Protein AF-A0A9D9DHQ6-F1 (afdb_monomer_lite)

Foldseek 3Di:
DDKFFACLVPVDWDWADPDQLPDLQAWTKIKGWHDCDDPNVCQQPDDDPPLRDGAEHFIFIWIKTAHQWKFKDQQDDDFAGEGDDTDDSPCVSVVNDDQWDQDPNDIHGMDMDRQADPDPGHHHDHHDDDHHHNIDTQFLQLDDPVVDPSDDHYNNRGHAAFGKDDLVSNVNNDDVCAGPVRHHRFKMKHFNHDDNTMTDIDMDGNDD

Secondary structure (DSSP, 8-state):
-EEE-BHHHH---EEE-SS--SSSSSEEEEEEEE-SSTTTHHHHH---TTT--PPP-S-EEEEEEEE--EEEESEEETTEEEP-EEPPHHHHHHT---SEEEETTEEEE-EEEE---SSSSS-B-SS------SEEEE-TTSS--TTSTT----GGGSB-TT-EEETTT-GGGSGGGB-TTS-B--EEEEEEEE-SS-EEEEEEE---

Radius of gyration: 19.05 Å; chains: 1; bounding box: 37×47×56 Å

Sequence (208 aa):
TITINPSQENGDCILLADSWNGTGFDEYILIELYTPDGLNRQDAETVYEGYGHALPSEPGIRMWHVDFRLAYGPGFQGSNFMDVDYLTDEQTAAGEYPEYCIYNGTPYKSALCVSASNSNYMRSLSAIENQFNALQLIQAGGDYTFGSLGAHMTDDDLFHEGDEFSIGTHSDFFKNEKFNNGASIDFVISVDSLSADQATLSFRRVNG

Structure (mmCIF, N/CA/C/O backbone):
data_AF-A0A9D9DHQ6-F1
#
_entry.id   AF-A0A9D9DHQ6-F1
#
loop_
_atom_site.group_PDB
_atom_site.id
_atom_site.type_symbol
_atom_site.label_atom_id
_atom_site.label_alt_id
_atom_site.label_comp_id
_atom_site.label_asym_id
_atom_site.label_entity_id
_atom_site.label_seq_id
_atom_site.pdbx_PDB_ins_code
_atom_site.Cartn_x
_atom_site.Cartn_y
_atom_site.Cartn_z
_atom_site.occupancy
_atom_site.B_iso_or_equiv
_atom_site.auth_seq_id
_atom_site.auth_comp_id
_atom_site.auth_asym_id
_atom_site.auth_atom_id
_atom_site.pdbx_PDB_model_num
ATOM 1 N N . THR A 1 1 ? -5.024 -16.872 11.128 1.00 95.19 1 THR A N 1
ATOM 2 C CA . THR A 1 1 ? -5.053 -15.698 12.008 1.00 95.19 1 THR A CA 1
ATOM 3 C C . THR A 1 1 ? -3.640 -15.231 12.262 1.00 95.19 1 THR A C 1
ATOM 5 O O . THR A 1 1 ? -2.764 -16.081 12.397 1.00 95.19 1 THR A O 1
ATOM 8 N N . ILE A 1 2 ? -3.416 -13.922 12.267 1.00 98.12 2 ILE A N 1
ATOM 9 C CA . ILE A 1 2 ? -2.137 -13.260 12.538 1.00 98.12 2 ILE A CA 1
ATOM 10 C C . ILE A 1 2 ? -2.417 -12.130 13.527 1.00 98.12 2 ILE A C 1
ATOM 12 O O . ILE A 1 2 ? -3.443 -11.464 13.423 1.00 98.12 2 ILE A O 1
ATOM 16 N N . THR A 1 3 ? -1.511 -11.929 14.474 1.00 98.38 3 THR A N 1
ATOM 17 C CA . THR A 1 3 ? -1.585 -10.846 15.453 1.00 98.38 3 THR A CA 1
ATOM 18 C C . THR A 1 3 ? -0.455 -9.862 15.182 1.00 98.38 3 THR A C 1
ATOM 20 O O . THR A 1 3 ? 0.680 -10.295 14.979 1.00 98.38 3 THR A O 1
ATOM 23 N N . ILE A 1 4 ? -0.772 -8.569 15.169 1.00 98.44 4 ILE A N 1
ATOM 24 C CA . ILE A 1 4 ? 0.178 -7.475 14.935 1.00 98.44 4 ILE A CA 1
ATOM 25 C C . ILE A 1 4 ? 0.065 -6.429 16.042 1.00 98.44 4 ILE A C 1
ATOM 27 O O . ILE A 1 4 ? -1.026 -6.193 16.567 1.00 98.44 4 ILE A O 1
ATOM 31 N N . ASN A 1 5 ? 1.188 -5.811 16.390 1.00 98.31 5 ASN A N 1
ATOM 32 C CA . ASN A 1 5 ? 1.246 -4.661 17.292 1.00 98.31 5 ASN A CA 1
ATOM 33 C C . ASN A 1 5 ? 1.291 -3.351 16.469 1.00 98.31 5 ASN A C 1
ATOM 35 O O . ASN A 1 5 ? 1.403 -3.409 15.241 1.00 98.31 5 ASN A O 1
ATOM 39 N N . PRO A 1 6 ? 1.206 -2.163 17.096 1.00 97.81 6 PRO A N 1
ATOM 40 C CA . PRO A 1 6 ? 1.226 -0.889 16.384 1.00 97.81 6 PRO A CA 1
ATOM 41 C C . PRO A 1 6 ? 2.479 -0.723 15.530 1.00 97.81 6 PRO A C 1
ATOM 43 O O . PRO A 1 6 ? 3.603 -0.886 16.028 1.00 97.81 6 PRO A O 1
ATOM 46 N N . SER A 1 7 ? 2.296 -0.359 14.258 1.00 96.56 7 SER A N 1
ATOM 47 C CA . SER A 1 7 ? 3.411 -0.215 13.312 1.00 96.56 7 SER A CA 1
ATOM 48 C C . SER A 1 7 ? 4.358 0.913 13.715 1.00 96.56 7 SER A C 1
ATOM 50 O O . SER A 1 7 ? 5.572 0.793 13.563 1.00 96.56 7 SER A O 1
ATOM 52 N N . GLN A 1 8 ? 3.819 1.973 14.314 1.00 94.38 8 GLN A N 1
ATOM 53 C CA . GLN A 1 8 ? 4.579 3.138 14.753 1.00 94.38 8 GLN A CA 1
ATOM 54 C C . GLN A 1 8 ? 5.599 2.826 15.867 1.00 94.38 8 GLN A C 1
ATOM 56 O O . GLN A 1 8 ? 6.631 3.495 15.951 1.00 94.38 8 GLN A O 1
ATOM 61 N N . GLU A 1 9 ? 5.337 1.827 16.713 1.00 94.44 9 GLU A N 1
ATOM 62 C CA . GLU A 1 9 ? 6.252 1.416 17.787 1.00 94.44 9 GLU A CA 1
ATOM 63 C C . GLU A 1 9 ? 7.066 0.168 17.418 1.00 94.44 9 GLU A C 1
ATOM 65 O O . GLU A 1 9 ? 8.259 0.097 17.721 1.00 94.44 9 GLU A O 1
ATOM 70 N N . ASN A 1 10 ? 6.446 -0.801 16.738 1.00 95.88 10 ASN A N 1
ATOM 71 C CA . ASN A 1 10 ? 7.024 -2.132 16.530 1.00 95.88 10 ASN A CA 1
ATOM 72 C C . ASN A 1 10 ? 7.500 -2.376 15.091 1.00 95.88 10 ASN A C 1
ATOM 74 O O . ASN A 1 10 ? 8.331 -3.252 14.860 1.00 95.88 10 ASN A O 1
ATOM 78 N N . GLY A 1 11 ? 6.996 -1.611 14.119 1.00 94.56 11 GLY A N 1
ATOM 79 C CA . GLY A 1 11 ? 7.221 -1.859 12.692 1.00 94.56 11 GLY A CA 1
ATOM 80 C C . GLY A 1 11 ? 6.464 -3.073 12.143 1.00 94.56 11 GLY A C 1
ATOM 81 O O . GLY A 1 11 ? 6.724 -3.485 11.012 1.00 94.56 11 GLY A O 1
ATOM 82 N N . ASP A 1 12 ? 5.546 -3.649 12.926 1.00 97.69 12 ASP A N 1
ATOM 83 C CA . ASP A 1 12 ? 4.728 -4.782 12.503 1.00 97.69 12 ASP A CA 1
ATOM 84 C C . ASP A 1 12 ? 3.833 -4.383 11.325 1.00 97.69 12 ASP A C 1
ATOM 86 O O . ASP A 1 12 ? 3.113 -3.383 11.360 1.00 97.69 12 ASP A O 1
ATOM 90 N N . CYS A 1 13 ? 3.861 -5.199 10.277 1.00 96.31 13 CYS A N 1
ATOM 91 C CA . CYS A 1 13 ? 2.967 -5.093 9.135 1.00 96.31 13 CYS A CA 1
ATOM 92 C C . CYS A 1 13 ? 2.794 -6.459 8.464 1.00 96.31 13 CYS A C 1
ATOM 94 O O . CYS A 1 13 ? 3.597 -7.378 8.655 1.00 96.31 13 CYS A O 1
ATOM 96 N N . ILE A 1 14 ? 1.736 -6.594 7.669 1.00 96.81 14 ILE A N 1
ATOM 97 C CA . ILE A 1 14 ? 1.475 -7.771 6.841 1.00 96.81 14 ILE A CA 1
ATOM 98 C C . ILE A 1 14 ? 1.505 -7.333 5.382 1.00 96.81 14 ILE A C 1
ATOM 100 O O . ILE A 1 14 ? 0.829 -6.379 5.003 1.00 96.81 14 ILE A O 1
ATOM 104 N N . LEU A 1 15 ? 2.264 -8.063 4.568 1.00 94.56 15 LEU A N 1
ATOM 105 C CA . LEU A 1 15 ? 2.205 -7.978 3.113 1.00 94.56 15 LEU A CA 1
ATOM 106 C C . LEU A 1 15 ? 1.368 -9.142 2.597 1.00 94.56 15 LEU A C 1
ATOM 108 O O . LEU A 1 15 ? 1.684 -10.303 2.869 1.00 94.56 15 LEU A O 1
ATOM 112 N N . LEU A 1 16 ? 0.307 -8.834 1.860 1.00 93.06 16 LEU A N 1
ATOM 113 C CA . LEU A 1 16 ? -0.563 -9.823 1.242 1.00 93.06 16 LEU A CA 1
ATOM 114 C C . LEU A 1 16 ? -0.535 -9.667 -0.278 1.00 93.06 16 LEU A C 1
ATOM 116 O O . LEU A 1 16 ? -1.042 -8.692 -0.823 1.00 93.06 16 LEU A O 1
ATOM 120 N N . ALA A 1 17 ? 0.037 -10.662 -0.945 1.00 90.19 17 ALA A N 1
ATOM 121 C CA . ALA A 1 17 ? 0.121 -10.768 -2.397 1.00 90.19 17 ALA A CA 1
ATOM 122 C C . ALA A 1 17 ? -0.288 -12.181 -2.827 1.00 90.19 17 ALA A C 1
ATOM 124 O O . ALA A 1 17 ? -0.154 -13.125 -2.041 1.00 90.19 17 ALA A O 1
ATOM 125 N N . ASP A 1 18 ? -0.746 -12.349 -4.069 1.00 83.81 18 ASP A N 1
ATOM 126 C CA . ASP A 1 18 ? -0.950 -13.694 -4.631 1.00 83.81 18 ASP A CA 1
ATOM 127 C C . ASP A 1 18 ? 0.388 -14.397 -4.919 1.00 83.81 18 ASP A C 1
ATOM 129 O O . ASP A 1 18 ? 0.565 -15.574 -4.598 1.00 83.81 18 ASP A O 1
ATOM 133 N N . SER A 1 19 ? 1.362 -13.651 -5.448 1.00 85.62 19 SER A N 1
ATOM 134 C CA . SER A 1 19 ? 2.715 -14.131 -5.722 1.00 85.62 19 SER A CA 1
ATOM 135 C C . SER A 1 19 ? 3.724 -13.010 -5.493 1.00 85.62 19 SER A C 1
ATOM 137 O O . SER A 1 19 ? 3.994 -12.232 -6.397 1.00 85.62 19 SER A O 1
ATOM 139 N N . TRP A 1 20 ? 4.287 -12.933 -4.285 1.00 89.00 20 TRP A N 1
ATOM 140 C CA . TRP A 1 20 ? 5.298 -11.923 -3.973 1.00 89.00 20 TRP A CA 1
ATOM 141 C C . TRP A 1 20 ? 6.628 -12.236 -4.670 1.00 89.00 20 TRP A C 1
ATOM 143 O O . TRP A 1 20 ? 7.207 -13.310 -4.478 1.00 89.00 20 TRP A O 1
ATOM 153 N N . ASN A 1 21 ? 7.151 -11.271 -5.420 1.00 91.06 21 ASN A N 1
ATOM 154 C CA . ASN A 1 21 ? 8.403 -11.366 -6.165 1.00 91.06 21 ASN A CA 1
ATOM 155 C C . ASN A 1 21 ? 9.658 -11.192 -5.281 1.00 91.06 21 ASN A C 1
ATOM 157 O O . ASN A 1 21 ? 10.787 -11.284 -5.762 1.00 91.06 21 ASN A O 1
ATOM 161 N N . GLY A 1 22 ? 9.485 -10.971 -3.972 1.00 91.25 22 GLY A N 1
ATOM 162 C CA . GLY A 1 22 ? 10.585 -10.841 -3.011 1.00 91.25 22 GLY A CA 1
ATOM 163 C C . GLY A 1 22 ? 11.205 -9.443 -2.948 1.00 91.25 22 GLY A C 1
ATOM 164 O O . GLY A 1 22 ? 12.196 -9.245 -2.241 1.00 91.25 22 GLY A O 1
ATOM 165 N N . THR A 1 23 ? 10.647 -8.471 -3.671 1.00 92.19 23 THR A N 1
ATOM 166 C CA . THR A 1 23 ? 11.134 -7.089 -3.722 1.00 92.19 23 THR A CA 1
ATOM 167 C C . THR A 1 23 ? 10.067 -6.100 -3.245 1.00 92.19 23 THR A C 1
ATOM 169 O O . THR A 1 23 ? 8.905 -6.451 -3.053 1.00 92.19 23 THR A O 1
ATOM 172 N N . GLY A 1 24 ? 10.465 -4.841 -3.037 1.00 90.75 24 GLY A N 1
ATOM 173 C CA . GLY A 1 24 ? 9.516 -3.739 -2.825 1.00 90.75 24 GLY A CA 1
ATOM 174 C C . GLY A 1 24 ? 8.904 -3.196 -4.123 1.00 90.75 24 GLY A C 1
ATOM 175 O O . GLY A 1 24 ? 8.088 -2.283 -4.067 1.00 90.75 24 GLY A O 1
ATOM 176 N N . PHE A 1 25 ? 9.318 -3.718 -5.280 1.00 92.12 25 PHE A N 1
ATOM 177 C CA . PHE A 1 25 ? 8.816 -3.347 -6.601 1.00 92.12 25 PHE A CA 1
ATOM 178 C C . PHE A 1 25 ? 7.831 -4.407 -7.082 1.00 92.12 25 PHE A C 1
ATOM 180 O O . PHE A 1 25 ? 8.103 -5.179 -7.999 1.00 92.12 25 PHE A O 1
ATOM 187 N N . ASP A 1 26 ? 6.710 -4.483 -6.386 1.00 91.75 26 ASP A N 1
ATOM 188 C CA . ASP A 1 26 ? 5.674 -5.482 -6.602 1.00 91.75 26 ASP A CA 1
ATOM 189 C C . ASP A 1 26 ? 4.305 -4.853 -6.332 1.00 91.75 26 ASP A C 1
ATOM 191 O O . ASP A 1 26 ? 4.209 -3.656 -6.026 1.00 91.75 26 ASP A O 1
ATOM 195 N N . GLU A 1 27 ? 3.257 -5.657 -6.428 1.00 92.50 27 GLU A N 1
ATOM 196 C CA . GLU A 1 27 ? 1.914 -5.295 -6.029 1.00 92.50 27 GLU A CA 1
ATOM 197 C C . GLU A 1 27 ? 1.409 -6.165 -4.877 1.00 92.50 27 GLU A C 1
ATOM 199 O O . GLU A 1 27 ? 1.516 -7.392 -4.876 1.00 92.50 27 GLU A O 1
ATOM 204 N N . TYR A 1 28 ? 0.861 -5.513 -3.857 1.00 94.06 28 TYR A N 1
ATOM 205 C CA . TYR A 1 28 ? 0.379 -6.172 -2.650 1.00 94.06 28 TYR A CA 1
ATOM 206 C C . TYR A 1 28 ? -0.563 -5.268 -1.863 1.00 94.06 28 TYR A C 1
ATOM 208 O O . TYR A 1 28 ? -0.605 -4.051 -2.046 1.00 94.06 28 TYR A O 1
ATOM 216 N N . ILE A 1 29 ? -1.298 -5.869 -0.932 1.00 95.75 29 ILE A N 1
ATOM 217 C CA . ILE A 1 29 ? -1.971 -5.136 0.134 1.00 95.75 29 ILE A CA 1
ATOM 218 C C . ILE A 1 29 ? -1.039 -5.088 1.344 1.00 95.75 29 ILE A C 1
ATOM 220 O O . ILE A 1 29 ? -0.628 -6.129 1.860 1.00 95.75 29 ILE A O 1
ATOM 224 N N . LEU A 1 30 ? -0.702 -3.881 1.792 1.00 97.19 30 LEU A N 1
ATOM 225 C CA . LEU A 1 30 ? 0.008 -3.639 3.046 1.00 97.19 30 LEU A CA 1
ATOM 226 C C . LEU A 1 30 ? -1.017 -3.363 4.145 1.00 97.19 30 LEU A C 1
ATOM 228 O O . LEU A 1 30 ? -1.845 -2.466 4.005 1.00 97.19 30 LEU A O 1
ATOM 232 N N . ILE A 1 31 ? -0.938 -4.114 5.238 1.00 98.44 31 ILE A N 1
ATOM 233 C CA . ILE A 1 31 ? -1.856 -4.016 6.374 1.00 98.44 31 ILE A CA 1
ATOM 234 C C . ILE A 1 31 ? -1.048 -3.692 7.624 1.00 98.44 31 ILE A C 1
ATOM 236 O O . ILE A 1 31 ? -0.047 -4.352 7.914 1.00 98.44 31 ILE A O 1
ATOM 240 N N . GLU A 1 32 ? -1.501 -2.705 8.383 1.00 98.19 32 GLU A N 1
ATOM 241 C CA . GLU A 1 32 ? -0.869 -2.281 9.629 1.00 98.19 32 GLU A CA 1
ATOM 242 C C . GLU A 1 32 ? -1.911 -1.874 10.675 1.00 98.19 32 GLU A C 1
ATOM 244 O O . GLU A 1 32 ? -3.015 -1.442 10.335 1.00 98.19 32 GLU A O 1
ATOM 249 N N . LEU A 1 33 ? -1.545 -1.985 11.953 1.00 98.50 33 LEU A N 1
ATOM 250 C CA . LEU A 1 33 ? -2.290 -1.352 13.035 1.00 98.50 33 LEU A CA 1
ATOM 251 C C . LEU A 1 33 ? -1.817 0.098 13.159 1.00 98.50 33 LEU A C 1
ATOM 253 O O . LEU A 1 33 ? -0.695 0.356 13.603 1.00 98.50 33 LEU A O 1
ATOM 257 N N . TYR A 1 34 ? -2.679 1.025 12.747 1.00 98.12 34 TYR A N 1
ATOM 258 C CA . TYR A 1 34 ? -2.494 2.451 12.958 1.00 98.12 34 TYR A CA 1
ATOM 259 C C . TYR A 1 34 ? -2.879 2.819 14.391 1.00 98.12 34 TYR A C 1
ATOM 261 O O . TYR A 1 34 ? -3.919 2.394 14.894 1.00 98.12 34 TYR A O 1
ATOM 269 N N . THR A 1 35 ? -2.060 3.663 15.013 1.00 97.50 35 THR A N 1
ATOM 270 C CA . THR A 1 35 ? -2.348 4.301 16.296 1.00 97.50 35 THR A CA 1
ATOM 271 C C . THR A 1 35 ? -2.121 5.814 16.192 1.00 97.50 35 THR A C 1
ATOM 273 O O . THR A 1 35 ? -1.128 6.248 15.592 1.00 97.50 35 THR A O 1
ATOM 276 N N . PRO A 1 36 ? -3.000 6.641 16.791 1.00 96.62 36 PRO A N 1
ATOM 277 C CA . PRO A 1 36 ? -2.892 8.104 16.822 1.00 96.62 36 PRO A CA 1
ATOM 278 C C . PRO A 1 36 ? -1.883 8.577 17.889 1.00 96.62 36 PRO A C 1
ATOM 280 O O . PRO A 1 36 ? -2.105 9.542 18.619 1.00 96.62 36 PRO A O 1
ATOM 283 N N . ASP A 1 37 ? -0.763 7.870 18.022 1.00 94.69 37 ASP A N 1
ATOM 284 C CA . ASP A 1 37 ? 0.294 8.128 18.994 1.00 94.69 37 ASP A CA 1
ATOM 285 C C . ASP A 1 37 ? 1.664 8.276 18.305 1.00 94.69 37 ASP A C 1
ATOM 287 O O . ASP A 1 37 ? 1.764 8.394 17.082 1.00 94.69 37 ASP A O 1
ATOM 291 N N . GLY A 1 38 ? 2.744 8.378 19.086 1.00 92.81 38 GLY A N 1
ATOM 292 C CA . GLY A 1 38 ? 4.096 8.509 18.540 1.00 92.81 38 GLY A CA 1
ATOM 293 C C . GLY A 1 38 ? 4.231 9.676 17.553 1.00 92.81 38 GLY A C 1
ATOM 294 O O . GLY A 1 38 ? 3.944 10.825 17.902 1.00 92.81 38 GLY A O 1
ATOM 295 N N . LEU A 1 39 ? 4.687 9.379 16.329 1.00 88.38 39 LEU A N 1
ATOM 296 C CA . LEU A 1 39 ? 4.788 10.363 15.245 1.00 88.38 39 LEU A CA 1
ATOM 297 C C . LEU A 1 39 ? 3.421 10.810 14.703 1.00 88.38 39 LEU A C 1
ATOM 299 O O . LEU A 1 39 ? 3.319 11.943 14.248 1.00 88.38 39 LEU A O 1
ATOM 303 N N . ASN A 1 40 ? 2.377 9.981 14.809 1.00 92.00 40 ASN A N 1
ATOM 304 C CA . ASN A 1 40 ? 1.033 10.298 14.315 1.00 92.00 40 ASN A CA 1
ATOM 305 C C . ASN A 1 40 ? 0.259 11.234 15.255 1.00 92.00 40 ASN A C 1
ATOM 307 O O . ASN A 1 40 ? -0.661 11.919 14.817 1.00 92.00 40 ASN A O 1
ATOM 311 N N . ARG A 1 41 ? 0.634 11.293 16.544 1.00 94.56 41 ARG A N 1
ATOM 312 C CA . ARG A 1 41 ? -0.091 12.068 17.568 1.00 94.56 41 ARG A CA 1
ATOM 313 C C . ARG A 1 41 ? -0.318 13.520 17.170 1.00 94.56 41 ARG A C 1
ATOM 315 O O . ARG A 1 41 ? -1.391 14.065 17.398 1.00 94.56 41 ARG A O 1
ATOM 322 N N . GLN A 1 42 ? 0.707 14.169 16.617 1.00 92.75 42 GLN A N 1
ATOM 323 C CA . GLN A 1 42 ? 0.594 15.586 16.291 1.00 92.75 42 GLN A CA 1
ATOM 324 C C . GLN A 1 42 ? -0.457 15.820 15.203 1.00 92.75 42 GLN A C 1
ATOM 326 O O . GLN A 1 42 ? -1.255 16.744 15.341 1.00 92.75 42 GLN A O 1
ATOM 331 N N . ASP A 1 43 ? -0.484 14.967 14.180 1.00 90.50 43 ASP A N 1
ATOM 332 C CA . ASP A 1 43 ? -1.444 15.060 13.084 1.00 90.50 43 ASP A CA 1
ATOM 333 C C . ASP A 1 43 ? -2.867 14.678 13.520 1.00 90.50 43 ASP A C 1
ATOM 335 O O . ASP A 1 43 ? -3.827 15.212 12.972 1.00 90.50 43 ASP A O 1
ATOM 339 N N . ALA A 1 44 ? -3.013 13.811 14.527 1.00 93.12 44 ALA A N 1
ATOM 340 C CA . ALA A 1 44 ? -4.302 13.460 15.129 1.00 93.12 44 ALA A CA 1
ATOM 341 C C . ALA A 1 44 ? -4.860 14.567 16.053 1.00 93.12 44 ALA A C 1
ATOM 343 O O . ALA A 1 44 ? -6.066 14.792 16.117 1.00 93.12 44 ALA A O 1
ATOM 344 N N . GLU A 1 45 ? -3.994 15.290 16.772 1.00 93.12 45 GLU A N 1
ATOM 345 C CA . GLU A 1 45 ? -4.401 16.326 17.739 1.00 93.12 45 GLU A CA 1
ATOM 346 C C . GLU A 1 45 ? -4.464 17.743 17.136 1.00 93.12 45 GLU A C 1
ATOM 348 O O . GLU A 1 45 ? -5.068 18.646 17.725 1.00 93.12 45 GLU A O 1
ATOM 353 N N . THR A 1 46 ? -3.824 17.974 15.984 1.00 89.94 46 THR A N 1
ATOM 354 C CA . THR A 1 46 ? -3.627 19.319 15.424 1.00 89.94 46 THR A CA 1
ATOM 355 C C . THR A 1 46 ? -4.376 19.507 14.115 1.00 89.94 46 THR A C 1
ATOM 357 O O . THR A 1 46 ? -4.059 18.901 13.098 1.00 89.94 46 THR A O 1
ATOM 360 N N . VAL A 1 47 ? -5.289 20.478 14.097 1.00 88.38 47 VAL A N 1
ATOM 361 C CA . VAL A 1 47 ? -5.818 21.026 12.844 1.00 88.38 47 VAL A CA 1
ATOM 362 C C . VAL A 1 47 ? -4.876 22.120 12.351 1.00 88.38 47 VAL A C 1
ATOM 364 O O . VAL A 1 47 ? -4.822 23.214 12.918 1.00 88.38 47 VAL A O 1
ATOM 367 N N . TYR A 1 48 ? -4.124 21.832 11.292 1.00 83.31 48 TYR A N 1
ATOM 368 C CA . TYR A 1 48 ? -3.201 22.798 10.700 1.00 83.31 48 TYR A CA 1
ATOM 369 C C . TYR A 1 48 ? -3.945 23.883 9.913 1.00 83.31 48 TYR A C 1
ATOM 371 O O . TYR A 1 48 ? -4.893 23.619 9.164 1.00 83.31 48 TYR A O 1
ATOM 379 N N . GLU A 1 49 ? -3.489 25.129 10.062 1.00 81.44 49 GLU A N 1
ATOM 380 C CA . GLU A 1 49 ? -4.025 26.271 9.322 1.00 81.44 49 GLU A CA 1
ATOM 381 C C . GLU A 1 49 ? -3.932 26.015 7.807 1.00 81.44 49 GLU A C 1
ATOM 383 O O . GLU A 1 49 ? -2.871 25.680 7.283 1.00 81.44 49 GLU A O 1
ATOM 388 N N . GLY A 1 50 ? -5.061 26.137 7.103 1.00 76.94 50 GLY A N 1
ATOM 389 C CA . GLY A 1 50 ? -5.164 25.869 5.663 1.00 76.94 50 GLY A CA 1
ATOM 390 C C . GLY A 1 50 ? -5.536 24.432 5.276 1.00 76.94 50 GLY A C 1
ATOM 391 O O . GLY A 1 50 ? -5.923 24.229 4.128 1.00 76.94 50 GLY A O 1
ATOM 392 N N . TYR A 1 51 ? -5.493 23.470 6.207 1.00 72.94 51 TYR A N 1
ATOM 393 C CA . TYR A 1 51 ? -5.891 22.073 5.965 1.00 72.94 51 TYR A CA 1
ATOM 394 C C . TYR A 1 51 ? -7.272 21.736 6.535 1.00 72.94 51 TYR A C 1
ATOM 396 O O . TYR A 1 51 ? -7.969 20.905 5.971 1.00 72.94 51 TYR A O 1
ATOM 404 N N . GLY A 1 52 ? -7.700 22.412 7.608 1.00 76.62 52 GLY A N 1
ATOM 405 C CA . GLY A 1 52 ? -9.077 22.351 8.124 1.00 76.62 52 GLY A CA 1
ATOM 406 C C . GLY A 1 52 ? -9.472 21.057 8.844 1.00 76.62 52 GLY A C 1
ATOM 407 O O . GLY A 1 52 ? -10.567 21.006 9.398 1.00 76.62 52 GLY A O 1
ATOM 408 N N . HIS A 1 53 ? -8.589 20.057 8.883 1.00 80.25 53 HIS A N 1
ATOM 409 C CA . HIS A 1 53 ? -8.855 18.733 9.438 1.00 80.25 53 HIS A CA 1
ATOM 410 C C . HIS A 1 53 ? -7.617 18.156 10.140 1.00 80.25 53 HIS A C 1
ATOM 412 O O . HIS A 1 53 ? -6.493 18.567 9.843 1.00 80.25 53 HIS A O 1
ATOM 418 N N . ALA A 1 54 ? -7.849 17.238 11.079 1.00 85.88 54 ALA A N 1
ATOM 419 C CA . ALA A 1 54 ? -6.834 16.387 11.695 1.00 85.88 54 ALA A CA 1
ATOM 420 C C . ALA A 1 54 ? -6.896 14.983 11.062 1.00 85.88 54 ALA A C 1
ATOM 422 O O . ALA A 1 54 ? -7.887 14.646 10.411 1.00 85.88 54 ALA A O 1
ATOM 423 N N . LEU A 1 55 ? -5.836 14.195 11.226 1.00 90.94 55 LEU A N 1
ATOM 424 C CA . LEU A 1 55 ? -5.799 12.777 10.853 1.00 90.94 55 LEU A CA 1
ATOM 425 C C . LEU A 1 55 ? -6.596 11.912 11.854 1.00 90.94 55 LEU A C 1
ATOM 427 O O . LEU A 1 55 ? -7.066 12.452 12.860 1.00 90.94 55 LEU A O 1
ATOM 431 N N . PRO A 1 56 ? -6.777 10.599 11.585 1.00 94.81 56 PRO A N 1
ATOM 432 C CA . PRO A 1 56 ? -7.535 9.711 12.464 1.00 94.81 56 PRO A CA 1
ATOM 433 C C . PRO A 1 56 ? -7.094 9.809 13.927 1.00 94.81 56 PRO A C 1
ATOM 435 O O . PRO A 1 56 ? -5.905 9.924 14.234 1.00 94.81 56 PRO A O 1
ATOM 438 N N . SER A 1 57 ? -8.073 9.799 14.822 1.00 95.62 57 SER A N 1
ATOM 439 C CA . SER A 1 57 ? -7.914 9.998 16.260 1.00 95.62 57 SER A CA 1
ATOM 440 C C . SER A 1 57 ? -8.115 8.721 17.070 1.00 95.62 57 SER A C 1
ATOM 442 O O . SER A 1 57 ? -7.897 8.729 18.285 1.00 95.62 57 SER A O 1
ATOM 444 N N . GLU A 1 58 ? -8.473 7.622 16.404 1.00 97.00 58 GLU A N 1
ATOM 445 C CA . GLU A 1 58 ? -8.669 6.306 17.002 1.00 97.00 58 GLU A CA 1
ATOM 446 C C . GLU A 1 58 ? -7.727 5.252 16.383 1.00 97.00 58 GLU A C 1
ATOM 448 O O . GLU A 1 58 ? -7.282 5.387 15.238 1.00 97.00 58 GLU A O 1
ATOM 453 N N . PRO A 1 59 ? -7.345 4.203 17.140 1.00 98.00 59 PRO A N 1
ATOM 454 C CA . PRO A 1 59 ? -6.640 3.062 16.572 1.00 98.00 59 PRO A CA 1
ATOM 455 C C . PRO A 1 59 ? -7.516 2.312 15.572 1.00 98.00 59 PRO A C 1
ATOM 457 O O . PRO A 1 59 ? -8.704 2.120 15.810 1.00 98.00 59 PRO A O 1
ATOM 460 N N . GLY A 1 60 ? -6.908 1.790 14.512 1.00 98.56 60 GLY A N 1
ATOM 461 C CA . GLY A 1 60 ? -7.628 1.033 13.495 1.00 98.56 60 GLY A CA 1
ATOM 462 C C . GLY A 1 60 ? -6.689 0.324 12.527 1.00 98.56 60 GLY A C 1
ATOM 463 O O . GLY A 1 60 ? -5.493 0.620 12.454 1.00 98.56 60 GLY A O 1
ATOM 464 N N . ILE A 1 61 ? -7.210 -0.640 11.776 1.00 98.75 61 ILE A N 1
ATOM 465 C CA . ILE A 1 61 ? -6.443 -1.311 10.729 1.00 98.75 61 ILE A CA 1
ATOM 466 C C . ILE A 1 61 ? -6.422 -0.425 9.492 1.00 98.75 61 ILE A C 1
ATOM 468 O O . ILE A 1 61 ? -7.458 -0.124 8.898 1.00 98.75 61 ILE A O 1
ATOM 472 N N . ARG A 1 62 ? -5.216 -0.036 9.082 1.00 98.19 62 ARG A N 1
ATOM 473 C CA . ARG A 1 62 ? -4.977 0.722 7.858 1.00 98.19 62 ARG A CA 1
ATOM 474 C C . ARG A 1 62 ? -4.516 -0.232 6.765 1.00 98.19 62 ARG A C 1
ATOM 476 O O . ARG A 1 62 ? -3.579 -1.004 6.971 1.00 98.19 62 ARG A O 1
ATOM 483 N N . MET A 1 63 ? -5.175 -0.177 5.609 1.00 98.25 63 MET A N 1
ATOM 484 C CA . MET A 1 63 ? -4.841 -1.008 4.453 1.00 98.25 63 MET A CA 1
ATOM 485 C C . MET A 1 63 ? -4.456 -0.145 3.256 1.00 98.25 63 MET A C 1
ATOM 487 O O . MET A 1 63 ? -5.155 0.803 2.905 1.00 98.25 63 MET A O 1
ATOM 491 N N . TRP A 1 64 ? -3.359 -0.504 2.600 1.00 96.56 64 TRP A N 1
ATOM 492 C CA . TRP A 1 64 ? -2.890 0.146 1.383 1.00 96.56 64 TRP A CA 1
ATOM 493 C C . TRP A 1 64 ? -2.852 -0.859 0.246 1.00 96.56 64 TRP A C 1
ATOM 495 O O . TRP A 1 64 ? -2.224 -1.906 0.382 1.00 96.56 64 TRP A O 1
ATOM 505 N N . HIS A 1 65 ? -3.445 -0.520 -0.893 1.00 94.50 65 HIS A N 1
ATOM 506 C CA . HIS A 1 65 ? -3.069 -1.128 -2.162 1.00 94.50 65 HIS A CA 1
ATOM 507 C C . HIS A 1 65 ? -1.764 -0.481 -2.624 1.00 94.50 65 HIS A C 1
ATOM 509 O O . HIS A 1 65 ? -1.677 0.739 -2.783 1.00 94.50 65 HIS A O 1
ATOM 515 N N . VAL A 1 66 ? -0.729 -1.298 -2.761 1.00 93.75 66 VAL A N 1
ATOM 516 C CA . VAL A 1 66 ? 0.598 -0.892 -3.215 1.00 93.75 66 VAL A CA 1
ATOM 517 C C . VAL A 1 66 ? 0.819 -1.485 -4.592 1.00 93.75 66 VAL A C 1
ATOM 519 O O . VAL A 1 66 ? 0.636 -2.685 -4.751 1.00 93.75 66 VAL A O 1
ATOM 522 N N . ASP A 1 67 ? 1.243 -0.667 -5.552 1.00 91.25 67 ASP A N 1
ATOM 523 C CA . ASP A 1 67 ? 1.601 -1.094 -6.907 1.00 91.25 67 ASP A CA 1
ATOM 524 C C . ASP A 1 67 ? 2.860 -0.350 -7.357 1.00 91.25 67 ASP A C 1
ATOM 526 O O . ASP A 1 67 ? 2.811 0.736 -7.938 1.00 91.25 67 ASP A O 1
ATOM 530 N N . PHE A 1 68 ? 4.021 -0.928 -7.062 1.00 90.38 68 PHE A N 1
ATOM 531 C CA . PHE A 1 68 ? 5.323 -0.367 -7.422 1.00 90.38 68 PHE A CA 1
ATOM 532 C C . PHE A 1 68 ? 5.951 -1.074 -8.624 1.00 90.38 68 PHE A C 1
ATOM 534 O O . PHE A 1 68 ? 7.178 -1.175 -8.723 1.00 90.38 68 PHE A O 1
ATOM 541 N N . ARG A 1 69 ? 5.128 -1.535 -9.573 1.00 88.94 69 ARG A N 1
ATOM 542 C CA . ARG A 1 69 ? 5.628 -2.213 -10.772 1.00 88.94 69 ARG A CA 1
ATOM 543 C C . ARG A 1 69 ? 6.600 -1.328 -11.563 1.00 88.94 69 ARG A C 1
ATOM 545 O O . ARG A 1 69 ? 6.367 -0.127 -11.791 1.00 88.94 69 ARG A O 1
ATOM 552 N N . LEU A 1 70 ? 7.681 -1.943 -12.028 1.00 90.44 70 LEU A N 1
ATOM 553 C CA . LEU A 1 70 ? 8.695 -1.268 -12.827 1.00 90.44 70 LEU A CA 1
ATOM 554 C C . LEU A 1 70 ? 8.307 -1.248 -14.303 1.00 90.44 70 LEU A C 1
ATOM 556 O O . LEU A 1 70 ? 7.839 -2.240 -14.856 1.00 90.44 70 LEU A O 1
ATOM 560 N N . ALA A 1 71 ? 8.563 -0.118 -14.950 1.00 90.31 71 ALA A N 1
ATOM 561 C CA . ALA A 1 71 ? 8.545 0.009 -16.399 1.00 90.31 71 ALA A CA 1
ATOM 562 C C . ALA A 1 71 ? 9.949 0.298 -16.921 1.00 90.31 71 ALA A C 1
ATOM 564 O O . ALA A 1 71 ? 10.806 0.840 -16.211 1.00 90.31 71 ALA A O 1
ATOM 565 N N . TYR A 1 72 ? 10.169 -0.037 -18.189 1.00 92.31 72 TYR A N 1
ATOM 566 C CA . TYR A 1 72 ? 11.381 0.325 -18.909 1.00 92.31 72 TYR A CA 1
ATOM 567 C C . TYR A 1 72 ? 11.053 1.067 -20.203 1.00 92.31 72 TYR A C 1
ATOM 569 O O . TYR A 1 72 ? 9.973 0.931 -20.778 1.00 92.31 72 TYR A O 1
ATOM 577 N N . GLY A 1 73 ? 11.999 1.877 -20.671 1.00 92.81 73 GLY A N 1
ATOM 578 C CA . GLY A 1 73 ? 11.845 2.654 -21.898 1.00 92.81 73 GLY A CA 1
ATOM 579 C C . GLY A 1 73 ? 13.058 3.533 -22.192 1.00 92.81 73 GLY A C 1
ATOM 580 O O . GLY A 1 73 ? 14.087 3.394 -21.530 1.00 92.81 73 GLY A O 1
ATOM 581 N N . PRO A 1 74 ? 12.987 4.446 -23.176 1.00 93.19 74 PRO A N 1
ATOM 582 C CA . PRO A 1 74 ? 14.116 5.295 -23.576 1.00 93.19 74 PRO A CA 1
ATOM 583 C C . PRO A 1 74 ? 14.477 6.380 -22.543 1.00 93.19 74 PRO A C 1
ATOM 585 O O . PRO A 1 74 ? 15.310 7.245 -22.825 1.00 93.19 74 PRO A O 1
ATOM 588 N N . GLY A 1 75 ? 13.832 6.389 -21.373 1.00 89.69 75 GLY A N 1
ATOM 589 C CA . GLY A 1 75 ? 14.012 7.397 -20.335 1.00 89.69 75 GLY A CA 1
ATOM 590 C C . GLY A 1 75 ? 13.224 8.676 -20.599 1.00 89.69 75 GLY A C 1
ATOM 591 O O . GLY A 1 75 ? 12.201 8.677 -21.286 1.00 89.69 75 GLY A O 1
ATOM 592 N N . PHE A 1 76 ? 13.703 9.787 -20.037 1.00 85.88 76 PHE A N 1
ATOM 593 C CA . PHE A 1 76 ? 13.046 11.082 -20.187 1.00 85.88 76 PHE A CA 1
ATOM 594 C C . PHE A 1 76 ? 13.147 11.606 -21.621 1.00 85.88 76 PHE A C 1
ATOM 596 O O . PHE A 1 76 ? 14.240 11.861 -22.130 1.00 85.88 76 PHE A O 1
ATOM 603 N N . GLN A 1 77 ? 11.992 11.824 -22.246 1.00 84.69 77 GLN A N 1
ATOM 604 C CA . GLN A 1 77 ? 11.866 12.528 -23.520 1.00 84.69 77 GLN A CA 1
ATOM 605 C C . GLN A 1 77 ? 11.120 13.840 -23.250 1.00 84.69 77 GLN A C 1
ATOM 607 O O . GLN A 1 77 ? 9.894 13.884 -23.148 1.00 84.69 77 GLN A O 1
ATOM 612 N N . GLY A 1 78 ? 11.874 14.924 -23.060 1.00 82.88 78 GLY A N 1
ATOM 613 C CA . GLY A 1 78 ? 11.320 16.180 -22.551 1.00 82.88 78 GLY A CA 1
ATOM 614 C C . GLY A 1 78 ? 11.011 16.086 -21.054 1.00 82.88 78 GLY A C 1
ATOM 615 O O . GLY A 1 78 ? 11.898 15.774 -20.265 1.00 82.88 78 GLY A O 1
ATOM 616 N N . SER A 1 79 ? 9.771 16.383 -20.657 1.00 77.94 79 SER A N 1
ATOM 617 C CA . SER A 1 79 ? 9.353 16.409 -19.243 1.00 77.94 79 SER A CA 1
ATOM 618 C C . SER A 1 79 ? 8.808 15.081 -18.719 1.00 77.94 79 SER A C 1
ATOM 620 O O . SER A 1 79 ? 8.545 14.975 -17.525 1.00 77.94 79 SER A O 1
ATOM 622 N N . ASN A 1 80 ? 8.634 14.086 -19.588 1.00 78.31 80 ASN A N 1
ATOM 623 C CA . ASN A 1 80 ? 7.964 12.836 -19.250 1.00 78.31 80 ASN A CA 1
ATOM 624 C C . ASN A 1 80 ? 8.914 11.661 -19.415 1.00 78.31 80 ASN A C 1
ATOM 626 O O . ASN A 1 80 ? 9.738 11.643 -20.337 1.00 78.31 80 ASN A O 1
ATOM 630 N N . PHE A 1 81 ? 8.781 10.682 -18.526 1.00 83.38 81 PHE A N 1
ATOM 631 C CA . PHE A 1 81 ? 9.385 9.383 -18.745 1.00 83.38 81 PHE A CA 1
ATOM 632 C C . PHE A 1 81 ? 8.558 8.650 -19.799 1.00 83.38 81 PHE A C 1
ATOM 634 O O . PHE A 1 81 ? 7.336 8.556 -19.672 1.00 83.38 81 PHE A O 1
ATOM 641 N N . MET A 1 82 ? 9.226 8.169 -20.844 1.00 87.56 82 MET A N 1
ATOM 642 C CA . MET A 1 82 ? 8.576 7.360 -21.866 1.00 87.56 82 MET A CA 1
ATOM 643 C C . MET A 1 82 ? 8.883 5.898 -21.584 1.00 87.56 82 MET A C 1
ATOM 645 O O . MET A 1 82 ? 10.046 5.499 -21.514 1.00 87.56 82 MET A O 1
ATOM 649 N N . ASP A 1 83 ? 7.827 5.126 -21.405 1.00 87.06 83 ASP A N 1
ATOM 650 C CA . ASP A 1 83 ? 7.812 3.681 -21.227 1.00 87.06 83 ASP A CA 1
ATOM 651 C C . ASP A 1 83 ? 7.495 2.972 -22.545 1.00 87.06 83 ASP A C 1
ATOM 653 O O . ASP A 1 83 ? 6.868 3.544 -23.446 1.00 87.06 83 ASP A O 1
ATOM 657 N N . VAL A 1 84 ? 7.945 1.722 -22.650 1.00 89.06 84 VAL A N 1
ATOM 658 C CA . VAL A 1 84 ? 7.556 0.806 -23.730 1.00 89.06 84 VAL A CA 1
ATOM 659 C C . VAL A 1 84 ? 6.835 -0.438 -23.214 1.00 89.06 84 VAL A C 1
ATOM 661 O O . VAL A 1 84 ? 5.997 -0.962 -23.940 1.00 89.06 84 VAL A O 1
ATOM 664 N N . ASP A 1 85 ? 7.156 -0.910 -22.003 1.00 89.94 85 ASP A N 1
ATOM 665 C CA . ASP A 1 85 ? 6.525 -2.074 -21.368 1.00 89.94 85 ASP A CA 1
ATOM 666 C C . ASP A 1 85 ? 6.855 -2.135 -19.857 1.00 89.94 85 ASP A C 1
ATOM 668 O O . ASP A 1 85 ? 7.721 -1.396 -19.363 1.00 89.94 85 ASP A O 1
ATOM 672 N N . TYR A 1 86 ? 6.183 -3.033 -19.134 1.00 89.88 86 TYR A N 1
ATOM 673 C CA . TYR A 1 86 ? 6.496 -3.391 -17.750 1.00 89.88 86 TYR A CA 1
ATOM 674 C C . TYR A 1 86 ? 7.558 -4.489 -17.668 1.00 89.88 86 TYR A C 1
ATOM 676 O O . TYR A 1 86 ? 7.702 -5.317 -18.568 1.00 89.88 86 TYR A O 1
ATOM 684 N N . LEU A 1 87 ? 8.300 -4.509 -16.561 1.00 91.56 87 LEU A N 1
ATOM 685 C CA . LEU A 1 87 ? 9.038 -5.704 -16.169 1.00 91.56 87 LEU A CA 1
ATOM 686 C C . LEU A 1 87 ? 8.068 -6.723 -15.567 1.00 91.56 87 LEU A C 1
ATOM 688 O O . LEU A 1 87 ? 7.152 -6.363 -14.832 1.00 91.56 87 LEU A O 1
ATOM 692 N N . THR A 1 88 ? 8.297 -7.995 -15.875 1.00 91.25 88 THR A N 1
ATOM 693 C CA . THR A 1 88 ? 7.638 -9.119 -15.194 1.00 91.25 88 THR A CA 1
ATOM 694 C C . THR A 1 88 ? 8.135 -9.256 -13.753 1.00 91.25 88 THR A C 1
ATOM 696 O O . THR A 1 88 ? 9.209 -8.748 -13.402 1.00 91.25 88 THR A O 1
ATOM 699 N N . ASP A 1 89 ? 7.386 -9.984 -12.927 1.00 90.50 89 ASP A N 1
ATOM 700 C CA . ASP A 1 89 ? 7.786 -10.304 -11.555 1.00 90.50 89 ASP A CA 1
ATOM 701 C C . ASP A 1 89 ? 9.107 -11.079 -11.532 1.00 90.50 89 ASP A C 1
ATOM 703 O O . ASP A 1 89 ? 9.997 -10.766 -10.741 1.00 90.50 89 ASP A O 1
ATOM 707 N N . GLU A 1 90 ? 9.299 -12.023 -12.458 1.00 92.56 90 GLU A N 1
ATOM 708 C CA . GLU A 1 90 ? 10.542 -12.784 -12.579 1.00 92.56 90 GLU A CA 1
ATOM 709 C C . GLU A 1 90 ? 11.732 -11.892 -12.946 1.00 92.56 90 GLU A C 1
ATOM 711 O O . GLU A 1 90 ? 12.800 -12.006 -12.342 1.00 92.56 90 GLU A O 1
ATOM 716 N N . GLN A 1 91 ? 11.554 -10.982 -13.909 1.00 94.31 91 GLN A N 1
ATOM 717 C CA . GLN A 1 91 ? 12.592 -10.019 -14.293 1.00 94.31 91 GLN A CA 1
ATOM 718 C C . GLN A 1 91 ? 12.964 -9.103 -13.128 1.00 94.31 91 GLN A C 1
ATOM 720 O O . GLN A 1 91 ? 14.147 -8.861 -12.878 1.00 94.31 91 GLN A O 1
ATOM 725 N N . THR A 1 92 ? 11.962 -8.615 -12.400 1.00 93.75 92 THR A N 1
ATOM 726 C CA . THR A 1 92 ? 12.160 -7.721 -11.257 1.00 93.75 92 THR A CA 1
ATOM 727 C C . THR A 1 92 ? 12.884 -8.439 -10.119 1.00 93.75 92 THR A C 1
ATOM 729 O O . THR A 1 92 ? 13.891 -7.931 -9.623 1.00 93.75 92 THR A O 1
ATOM 732 N N . ALA A 1 93 ? 12.453 -9.655 -9.774 1.00 93.88 93 ALA A N 1
ATOM 733 C CA . ALA A 1 93 ? 13.083 -10.490 -8.753 1.00 93.88 93 ALA A CA 1
ATOM 734 C C . ALA A 1 93 ? 14.539 -10.849 -9.094 1.00 93.88 93 ALA A C 1
ATOM 736 O O . ALA A 1 93 ? 15.406 -10.863 -8.218 1.00 93.88 93 ALA A O 1
ATOM 737 N N . ALA A 1 94 ? 14.825 -11.122 -10.369 1.00 95.19 94 ALA A N 1
ATOM 738 C CA . ALA A 1 94 ? 16.165 -11.466 -10.837 1.00 95.19 94 ALA A CA 1
ATOM 739 C C . ALA A 1 94 ? 17.075 -10.241 -11.056 1.00 95.19 94 ALA A C 1
ATOM 741 O O . ALA A 1 94 ? 18.284 -10.398 -11.238 1.00 95.19 94 ALA A O 1
ATOM 742 N N . GLY A 1 95 ? 16.524 -9.021 -11.050 1.00 92.62 95 GLY A N 1
ATOM 743 C CA . GLY A 1 95 ? 17.247 -7.816 -11.460 1.00 92.62 95 GLY A CA 1
ATOM 744 C C . GLY A 1 95 ? 17.644 -7.836 -12.942 1.00 92.62 95 GLY A C 1
ATOM 745 O O . GLY A 1 95 ? 18.635 -7.211 -13.326 1.00 92.62 95 GLY A O 1
ATOM 746 N N . GLU A 1 96 ? 16.897 -8.568 -13.770 1.00 93.50 96 GLU A N 1
ATOM 747 C CA . GLU A 1 96 ? 17.146 -8.745 -15.198 1.00 93.50 96 GLU A CA 1
ATOM 748 C C . GLU A 1 96 ? 16.292 -7.770 -16.012 1.00 93.50 96 GLU A C 1
ATOM 750 O O . GLU A 1 96 ? 15.096 -7.971 -16.209 1.00 93.50 96 GLU A O 1
ATOM 755 N N . TYR A 1 97 ? 16.916 -6.710 -16.527 1.00 90.88 97 TYR A N 1
ATOM 756 C CA . TYR A 1 97 ? 16.241 -5.689 -17.329 1.00 90.88 97 TYR A CA 1
ATOM 757 C C . TYR A 1 97 ? 16.795 -5.624 -18.762 1.00 90.88 97 TYR A C 1
ATOM 759 O O . TYR A 1 97 ? 17.996 -5.828 -18.973 1.00 90.88 97 TYR A O 1
ATOM 767 N N . PRO A 1 98 ? 15.956 -5.310 -19.769 1.00 93.88 98 PRO A N 1
ATOM 768 C CA . PRO A 1 98 ? 16.414 -5.163 -21.149 1.00 93.88 98 PRO A CA 1
ATOM 769 C C . PRO A 1 98 ? 17.475 -4.063 -21.268 1.00 93.88 98 PRO A C 1
ATOM 771 O O . PRO A 1 98 ? 17.211 -2.927 -20.891 1.00 93.88 98 PRO A O 1
ATOM 774 N N . GLU A 1 99 ? 18.652 -4.348 -21.838 1.00 95.75 99 GLU A N 1
ATOM 775 C CA . GLU A 1 99 ? 19.695 -3.319 -22.039 1.00 95.75 99 GLU A CA 1
ATOM 776 C C . GLU A 1 99 ? 19.250 -2.240 -23.044 1.00 95.75 99 GLU A C 1
ATOM 778 O O . GLU A 1 99 ? 19.572 -1.058 -22.892 1.00 95.75 99 GLU A O 1
ATOM 783 N N . TYR A 1 100 ? 18.476 -2.645 -24.056 1.00 95.94 100 TYR A N 1
ATOM 784 C CA . TYR A 1 100 ? 17.932 -1.767 -25.086 1.00 95.94 100 TYR A CA 1
ATOM 785 C C . TYR A 1 100 ? 16.418 -1.917 -25.204 1.00 95.94 100 TYR A C 1
ATOM 787 O O . TYR A 1 100 ? 15.878 -3.015 -25.074 1.00 95.94 100 TYR A O 1
ATOM 795 N N . CYS A 1 101 ? 15.758 -0.815 -25.543 1.00 93.44 101 CYS A N 1
ATOM 796 C CA . CYS A 1 101 ? 14.348 -0.766 -25.899 1.00 93.44 101 CYS A CA 1
ATOM 797 C C . CYS A 1 101 ? 14.173 -0.136 -27.285 1.00 93.44 101 CYS A C 1
ATOM 799 O O . CYS A 1 101 ? 15.032 0.614 -27.761 1.00 93.44 101 CYS A O 1
ATOM 801 N N . ILE A 1 102 ? 13.053 -0.439 -27.941 1.00 92.94 102 ILE A N 1
ATOM 802 C CA . ILE A 1 102 ? 12.667 0.196 -29.201 1.00 92.94 102 ILE A CA 1
ATOM 803 C C . ILE A 1 102 ? 11.541 1.177 -28.910 1.00 92.94 102 ILE A C 1
ATOM 805 O O . ILE A 1 102 ? 10.445 0.771 -28.540 1.00 92.94 102 ILE A O 1
ATOM 809 N N . TYR A 1 103 ? 11.797 2.462 -29.128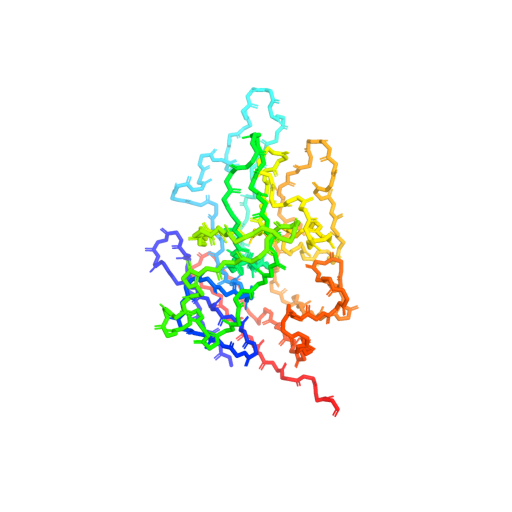 1.00 90.38 103 TYR A N 1
ATOM 810 C CA . TYR A 1 103 ? 10.802 3.516 -28.977 1.00 90.38 103 TYR A CA 1
ATOM 811 C C . TYR A 1 103 ? 10.667 4.277 -30.296 1.00 90.38 103 TYR A C 1
ATOM 813 O O . TYR A 1 103 ? 11.658 4.741 -30.861 1.00 90.38 103 TYR A O 1
ATOM 821 N N . ASN A 1 104 ? 9.445 4.352 -30.835 1.00 89.50 104 ASN A N 1
ATOM 822 C CA . ASN A 1 104 ? 9.152 4.937 -32.152 1.00 89.50 104 ASN A CA 1
ATOM 823 C C . ASN A 1 104 ? 10.081 4.425 -33.274 1.00 89.50 104 ASN A C 1
ATOM 825 O O . ASN A 1 104 ? 10.586 5.193 -34.093 1.00 89.50 104 ASN A O 1
ATOM 829 N N . GLY A 1 105 ? 10.347 3.113 -33.284 1.00 91.25 105 GLY A N 1
ATOM 830 C CA . GLY A 1 105 ? 11.204 2.454 -34.277 1.00 91.25 105 GLY A CA 1
ATOM 831 C C . GLY A 1 105 ? 12.705 2.738 -34.136 1.00 91.25 105 GLY A C 1
ATOM 832 O O . GLY A 1 105 ? 13.485 2.271 -34.962 1.00 91.25 105 GLY A O 1
ATOM 833 N N . THR A 1 106 ? 13.123 3.472 -33.102 1.00 92.81 106 THR A N 1
ATOM 834 C CA . THR A 1 106 ? 14.525 3.813 -32.835 1.00 92.81 106 THR A CA 1
ATOM 835 C C . THR A 1 106 ? 15.019 3.069 -31.589 1.00 92.81 106 THR A C 1
ATOM 837 O O . THR A 1 106 ? 14.297 3.027 -30.591 1.00 92.81 106 THR A O 1
ATOM 840 N N . PRO A 1 107 ? 16.223 2.465 -31.613 1.00 95.44 107 PRO A N 1
ATOM 841 C CA . PRO A 1 107 ? 16.795 1.822 -30.437 1.00 95.44 107 PRO A CA 1
ATOM 842 C C . PRO A 1 107 ? 17.360 2.845 -29.446 1.00 95.44 107 PRO A C 1
ATOM 844 O O . PRO A 1 107 ? 18.095 3.758 -29.827 1.00 95.44 107 PRO A O 1
ATOM 847 N N . TYR A 1 108 ? 17.078 2.637 -28.164 1.00 94.94 108 TYR A N 1
ATOM 848 C CA . TYR A 1 108 ? 17.624 3.402 -27.044 1.00 94.94 108 TYR A CA 1
ATOM 849 C C . TYR A 1 108 ? 18.188 2.454 -25.993 1.00 94.94 108 TYR A C 1
ATOM 851 O O . TYR A 1 108 ? 17.724 1.323 -25.869 1.00 94.94 108 TYR A O 1
ATOM 859 N N . LYS A 1 109 ? 19.158 2.925 -25.203 1.00 96.06 109 LYS A N 1
ATOM 860 C CA . LYS A 1 109 ? 19.480 2.257 -23.937 1.00 96.06 109 LYS A CA 1
ATOM 861 C C . LYS A 1 109 ? 18.284 2.380 -23.006 1.00 96.06 109 LYS A C 1
ATOM 863 O O . LYS A 1 109 ? 17.728 3.472 -22.887 1.00 96.06 109 LYS A O 1
ATOM 868 N N . SER A 1 110 ? 17.907 1.286 -22.364 1.00 94.81 110 SER A N 1
ATOM 869 C CA . SER A 1 110 ? 16.776 1.301 -21.447 1.00 94.81 110 SER A CA 1
ATOM 870 C C . SER A 1 110 ? 17.118 2.063 -20.172 1.00 94.81 110 SER A C 1
ATOM 872 O O . SER A 1 110 ? 18.183 1.888 -19.579 1.00 94.81 110 SER A O 1
ATOM 874 N N . ALA A 1 111 ? 16.177 2.885 -19.740 1.00 93.31 111 ALA A N 1
ATOM 875 C CA . ALA A 1 111 ? 16.065 3.384 -18.385 1.00 93.31 111 ALA A CA 1
ATOM 876 C C . ALA A 1 111 ? 14.906 2.664 -17.688 1.00 93.31 111 ALA A C 1
ATOM 878 O O . ALA A 1 111 ? 14.002 2.158 -18.354 1.00 93.31 111 ALA A O 1
ATOM 879 N N . LEU A 1 112 ? 14.935 2.652 -16.357 1.00 91.50 112 LEU A N 1
ATOM 880 C CA . LEU A 1 112 ? 13.887 2.088 -15.510 1.00 91.50 112 LEU A CA 1
ATOM 881 C C . LEU A 1 112 ? 13.179 3.199 -14.740 1.00 91.50 112 LEU A C 1
ATOM 883 O O . LEU A 1 112 ? 13.811 4.186 -14.350 1.00 91.50 112 LEU A O 1
ATOM 887 N N . CYS A 1 113 ? 11.894 3.010 -14.471 1.00 88.38 113 CYS A N 1
ATOM 888 C CA . CYS A 1 113 ? 11.147 3.824 -13.525 1.00 88.38 113 CYS A CA 1
ATOM 889 C C . CYS A 1 113 ? 10.119 2.979 -12.770 1.00 88.38 113 CYS A C 1
ATOM 891 O O . CYS A 1 113 ? 9.670 1.940 -13.250 1.00 88.38 113 CYS A O 1
ATOM 893 N N . VAL A 1 114 ? 9.702 3.469 -11.605 1.00 87.56 114 VAL A N 1
ATOM 894 C CA . VAL A 1 114 ? 8.420 3.070 -11.020 1.00 87.56 114 VAL A CA 1
ATOM 895 C C . VAL A 1 114 ? 7.330 3.698 -11.878 1.00 87.56 114 VAL A C 1
ATOM 897 O O . VAL A 1 114 ? 7.370 4.899 -12.149 1.00 87.56 114 VAL A O 1
ATOM 900 N N . SER A 1 115 ? 6.408 2.880 -12.369 1.00 83.12 115 SER A N 1
ATOM 901 C CA . SER A 1 115 ? 5.424 3.335 -13.354 1.00 83.12 115 SER A CA 1
ATOM 902 C C . SER A 1 115 ? 4.193 3.999 -12.734 1.00 83.12 115 SER A C 1
ATOM 904 O O . SER A 1 115 ? 3.675 4.970 -13.290 1.00 83.12 115 SER A O 1
ATOM 906 N N . ALA A 1 116 ? 3.749 3.509 -11.575 1.00 83.25 116 ALA A N 1
ATOM 907 C CA . ALA A 1 116 ? 2.661 4.096 -10.811 1.00 83.25 116 ALA A CA 1
ATOM 908 C C . ALA A 1 116 ? 3.131 5.350 -10.061 1.00 83.25 116 ALA A C 1
ATOM 910 O O . ALA A 1 116 ? 4.297 5.478 -9.678 1.00 83.25 116 ALA A O 1
ATOM 911 N N . SER A 1 117 ? 2.225 6.304 -9.843 1.00 79.00 117 SER A N 1
ATOM 912 C CA . SER A 1 117 ? 2.562 7.546 -9.144 1.00 79.00 117 SER A CA 1
ATOM 913 C C . SER A 1 117 ? 1.341 8.174 -8.494 1.00 79.00 117 SER A C 1
ATOM 915 O O . SER A 1 117 ? 0.308 8.369 -9.130 1.00 79.00 117 SER A O 1
ATOM 917 N N . ASN A 1 118 ? 1.499 8.590 -7.239 1.00 79.75 118 ASN A N 1
ATOM 918 C CA . ASN A 1 118 ? 0.518 9.422 -6.539 1.00 79.75 118 ASN A CA 1
ATOM 919 C C . ASN A 1 118 ? 0.643 10.915 -6.864 1.00 79.75 118 ASN A C 1
ATOM 921 O O . ASN A 1 118 ? -0.145 11.721 -6.381 1.00 79.75 118 ASN A O 1
ATOM 925 N N . SER A 1 119 ? 1.624 11.305 -7.682 1.00 72.38 119 SER A N 1
ATOM 926 C CA . SER A 1 119 ? 1.801 12.686 -8.127 1.00 72.38 119 SER A CA 1
ATOM 927 C C . SER A 1 119 ? 1.171 12.899 -9.497 1.00 72.38 119 SER A C 1
ATOM 929 O O . SER A 1 119 ? 1.140 12.005 -10.341 1.00 72.38 119 SER A O 1
ATOM 931 N N . ASN A 1 120 ? 0.667 14.102 -9.751 1.00 61.03 120 ASN A N 1
ATOM 932 C CA . ASN A 1 120 ? 0.229 14.538 -11.079 1.00 61.03 120 ASN A CA 1
ATOM 933 C C . ASN A 1 120 ? 1.401 14.967 -11.989 1.00 61.03 120 ASN A C 1
ATOM 935 O O . ASN A 1 120 ? 1.187 15.220 -13.173 1.00 61.03 120 ASN A O 1
ATOM 939 N N . TYR A 1 121 ? 2.626 15.041 -11.461 1.00 57.09 121 TYR A N 1
ATOM 940 C CA . TYR A 1 121 ? 3.817 15.521 -12.161 1.00 57.09 121 TYR A CA 1
ATOM 941 C C . TYR A 1 121 ? 4.739 14.354 -12.557 1.00 57.09 121 TYR A C 1
ATOM 943 O O . TYR A 1 121 ? 5.015 13.488 -11.732 1.00 57.09 121 TYR A O 1
ATOM 951 N N . MET A 1 122 ? 5.235 14.347 -13.805 1.00 52.72 122 MET A N 1
ATOM 952 C CA . MET A 1 122 ? 6.209 13.367 -14.334 1.00 52.72 122 MET A CA 1
ATOM 953 C C . MET A 1 122 ? 5.750 11.896 -14.294 1.00 52.72 122 MET A C 1
ATOM 955 O O . MET A 1 122 ? 6.493 11.012 -13.872 1.00 52.72 122 MET A O 1
ATOM 959 N N . ARG A 1 123 ? 4.523 11.623 -14.751 1.00 61.28 123 ARG A N 1
ATOM 960 C CA . ARG A 1 123 ? 4.013 10.251 -14.907 1.00 61.28 123 ARG A CA 1
ATOM 961 C C . ARG A 1 123 ? 4.678 9.538 -16.094 1.00 61.28 123 ARG A C 1
ATOM 963 O O . ARG A 1 123 ? 5.126 10.192 -17.039 1.00 61.28 123 ARG A O 1
ATOM 970 N N . SER A 1 124 ? 4.695 8.208 -16.053 1.00 58.09 124 SER A N 1
ATOM 971 C CA . SER A 1 124 ? 4.864 7.378 -17.252 1.00 58.09 124 SER A CA 1
ATOM 972 C C . SER A 1 124 ? 3.670 7.636 -18.174 1.00 58.09 124 SER A C 1
ATOM 974 O O . SER A 1 124 ? 2.533 7.615 -17.698 1.00 58.09 124 SER A O 1
ATOM 976 N N . LEU A 1 125 ? 3.902 8.009 -19.434 1.00 56.50 125 LEU A N 1
ATOM 977 C CA . LEU A 1 125 ? 2.871 8.691 -20.233 1.00 56.50 125 LEU A CA 1
ATOM 978 C C . LEU A 1 125 ? 2.640 8.137 -21.642 1.00 56.50 125 LEU A C 1
ATOM 980 O O . LEU A 1 125 ? 1.777 8.685 -22.326 1.00 56.50 125 LEU A O 1
ATOM 984 N N . SER A 1 126 ? 3.375 7.125 -22.118 1.00 53.81 126 SER A N 1
ATOM 985 C CA . SER A 1 126 ? 3.497 6.961 -23.578 1.00 53.81 126 SER A CA 1
ATOM 986 C C . SER A 1 126 ? 3.049 5.665 -24.221 1.00 53.81 126 SER A C 1
ATOM 988 O O . SER A 1 126 ? 2.577 5.734 -25.355 1.00 53.81 126 SER A O 1
ATOM 990 N N . ALA A 1 127 ? 3.199 4.512 -23.574 1.00 49.00 127 ALA A N 1
ATOM 991 C CA . ALA A 1 127 ? 2.760 3.243 -24.162 1.00 49.00 127 ALA A CA 1
ATOM 992 C C . ALA A 1 127 ? 1.706 2.549 -23.305 1.00 49.00 127 ALA A C 1
ATOM 994 O O . ALA A 1 127 ? 0.863 1.824 -23.834 1.00 49.00 127 ALA A O 1
ATOM 995 N N . ILE A 1 128 ? 1.722 2.807 -21.999 1.00 60.62 128 ILE A N 1
ATOM 996 C CA . ILE A 1 128 ? 0.890 2.089 -21.054 1.00 60.62 128 ILE A CA 1
ATOM 997 C C . ILE A 1 128 ? -0.120 3.050 -20.428 1.00 60.62 128 ILE A C 1
ATOM 999 O O . ILE A 1 128 ? 0.049 3.570 -19.328 1.00 60.62 128 ILE A O 1
ATOM 1003 N N . GLU A 1 129 ? -1.188 3.328 -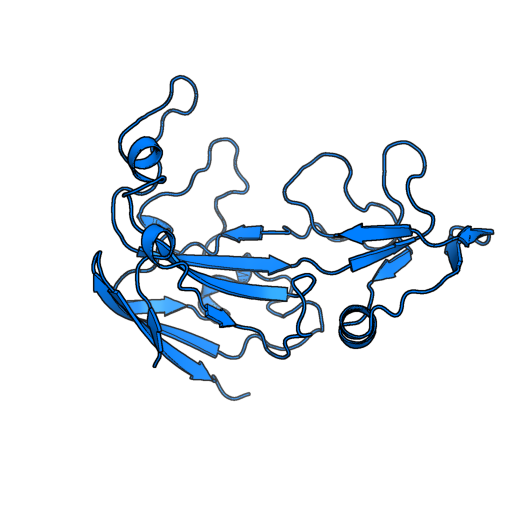21.178 1.00 56.50 129 GLU A N 1
ATOM 1004 C CA . GLU A 1 129 ? -2.345 4.073 -20.685 1.00 56.50 129 GLU A CA 1
ATOM 1005 C C . GLU A 1 129 ? -2.948 3.339 -19.489 1.00 56.50 129 GLU A C 1
ATOM 1007 O O . GLU A 1 129 ? -3.656 2.359 -19.700 1.00 56.50 129 GLU A O 1
ATOM 1012 N N . ASN A 1 130 ? -2.654 3.792 -18.262 1.00 57.22 130 ASN A N 1
ATOM 1013 C CA . ASN A 1 130 ? -3.461 3.632 -17.049 1.00 57.22 130 ASN A CA 1
ATOM 1014 C C . ASN A 1 130 ? -2.940 4.512 -15.913 1.00 57.22 130 ASN A C 1
ATOM 1016 O O . ASN A 1 130 ? -1.748 4.552 -15.622 1.00 57.22 130 ASN A O 1
ATOM 1020 N N . GLN A 1 131 ? -3.859 5.198 -15.241 1.00 65.19 131 GLN A N 1
ATOM 1021 C CA . GLN A 1 131 ? -3.562 5.937 -14.023 1.00 65.19 131 GLN A CA 1
ATOM 1022 C C . GLN A 1 131 ? -3.601 4.951 -12.852 1.00 65.19 131 GLN A C 1
ATOM 1024 O O . GLN A 1 131 ? -4.679 4.628 -12.365 1.00 65.19 131 GLN A O 1
ATOM 1029 N N . PHE A 1 132 ? -2.437 4.453 -12.444 1.00 76.00 132 PHE A N 1
ATOM 1030 C CA . PHE A 1 132 ? -2.290 3.658 -11.227 1.00 76.00 132 PHE A CA 1
ATOM 1031 C C . PHE A 1 132 ? -1.691 4.517 -10.116 1.00 76.00 132 PHE A C 1
ATOM 1033 O O . PHE A 1 132 ? -0.742 5.281 -10.341 1.00 76.00 132 PHE A O 1
ATOM 1040 N N . ASN A 1 133 ? -2.248 4.381 -8.920 1.00 84.12 133 ASN A N 1
ATOM 1041 C CA . ASN A 1 133 ? -1.672 4.939 -7.710 1.00 84.12 133 ASN A CA 1
ATOM 1042 C C . ASN A 1 133 ? -0.560 4.008 -7.235 1.00 84.12 133 ASN A C 1
ATOM 1044 O O . ASN A 1 133 ? -0.756 2.801 -7.180 1.00 84.12 133 ASN A O 1
ATOM 1048 N N . ALA A 1 134 ? 0.598 4.567 -6.890 1.00 88.62 134 ALA A N 1
ATOM 1049 C CA . ALA A 1 134 ? 1.673 3.764 -6.317 1.00 88.62 134 ALA A CA 1
ATOM 1050 C C . ALA A 1 134 ? 1.306 3.259 -4.912 1.00 88.62 134 ALA A C 1
ATOM 1052 O O . ALA A 1 134 ? 1.592 2.121 -4.553 1.00 88.62 134 ALA A O 1
ATOM 1053 N N . LEU A 1 135 ? 0.639 4.116 -4.139 1.00 90.88 135 LEU A N 1
ATOM 1054 C CA . LEU A 1 135 ? 0.029 3.816 -2.851 1.00 90.88 135 LEU A CA 1
ATOM 1055 C C . LEU A 1 135 ? -1.413 4.320 -2.858 1.00 90.88 135 LEU A C 1
ATOM 1057 O O . LEU A 1 135 ? -1.651 5.507 -3.071 1.00 90.88 135 LEU A O 1
ATOM 1061 N N . GLN A 1 136 ? -2.386 3.464 -2.596 1.00 91.94 136 GLN A N 1
ATOM 1062 C CA . GLN A 1 136 ? -3.784 3.859 -2.474 1.00 91.94 136 GLN A CA 1
ATOM 1063 C C . GLN A 1 136 ? -4.338 3.349 -1.153 1.00 91.94 136 GLN A C 1
ATOM 1065 O O . GLN A 1 136 ? -4.299 2.152 -0.888 1.00 91.94 136 GLN A O 1
ATOM 1070 N N . LEU A 1 137 ? -4.840 4.259 -0.315 1.00 95.06 137 LEU A N 1
ATOM 1071 C CA . LEU A 1 137 ? -5.542 3.859 0.900 1.00 95.06 137 LEU A CA 1
ATOM 1072 C C . LEU A 1 137 ? -6.823 3.125 0.494 1.00 95.06 137 LEU A C 1
ATOM 1074 O O . LEU A 1 137 ? -7.633 3.680 -0.250 1.00 95.06 137 LEU A O 1
ATOM 1078 N N . ILE A 1 138 ? -6.985 1.897 0.977 1.00 96.56 138 ILE A N 1
ATOM 1079 C CA . ILE A 1 138 ? -8.236 1.150 0.885 1.00 96.56 138 ILE A CA 1
ATOM 1080 C C . ILE A 1 138 ? -9.093 1.621 2.054 1.00 96.56 138 ILE A C 1
ATOM 1082 O O . ILE A 1 138 ? -8.753 1.371 3.208 1.00 96.56 138 ILE A O 1
ATOM 1086 N N . GLN A 1 139 ? -10.166 2.341 1.749 1.00 97.12 139 GLN A N 1
ATOM 1087 C CA . GLN A 1 139 ? -11.055 2.917 2.756 1.00 97.12 139 GLN A CA 1
ATOM 1088 C C . GLN A 1 139 ? -12.035 1.840 3.223 1.00 97.12 139 GLN A C 1
ATOM 1090 O O . GLN A 1 139 ? -12.635 1.168 2.382 1.00 97.12 139 GLN A O 1
ATOM 1095 N N . ALA A 1 140 ? -12.215 1.692 4.538 1.00 97.69 140 ALA A N 1
ATOM 1096 C CA . ALA A 1 140 ? -13.085 0.666 5.126 1.00 97.69 140 ALA A CA 1
ATOM 1097 C C . ALA A 1 140 ? -14.540 0.720 4.628 1.00 97.69 140 ALA A C 1
ATOM 1099 O O . ALA A 1 140 ? -15.216 -0.305 4.545 1.00 97.69 140 ALA A O 1
ATOM 1100 N N . GLY A 1 141 ? -15.008 1.906 4.228 1.00 95.12 141 GLY A N 1
ATOM 1101 C CA . GLY A 1 141 ? -16.325 2.096 3.619 1.00 95.12 141 GLY A CA 1
ATOM 1102 C C . GLY A 1 141 ? -16.507 1.470 2.227 1.00 95.12 141 GLY A C 1
ATOM 1103 O O . GLY A 1 141 ? -17.638 1.406 1.755 1.00 95.12 141 GLY A O 1
ATOM 1104 N N . GLY A 1 142 ? -15.440 1.017 1.559 1.00 94.38 142 GLY A N 1
ATOM 1105 C CA . GLY A 1 142 ? -15.502 0.366 0.242 1.00 94.38 142 GLY A CA 1
ATOM 1106 C C . GLY A 1 142 ? -15.513 1.308 -0.969 1.00 94.38 142 GLY A C 1
ATOM 1107 O O . GLY A 1 142 ? -15.195 0.869 -2.074 1.00 94.38 142 GLY A O 1
ATOM 1108 N N . ASP A 1 143 ? -15.783 2.598 -0.761 1.00 90.62 143 ASP A N 1
ATOM 1109 C CA . ASP A 1 143 ? -15.840 3.615 -1.816 1.00 90.62 143 ASP A CA 1
ATOM 1110 C C . ASP A 1 143 ? -14.561 4.468 -1.853 1.00 90.62 143 ASP A C 1
ATOM 1112 O O . ASP A 1 143 ? -14.102 4.968 -0.822 1.00 90.62 143 ASP A O 1
ATOM 1116 N N . TYR A 1 144 ? -14.008 4.716 -3.047 1.00 89.31 144 TYR A N 1
ATOM 1117 C CA . TYR A 1 144 ? -12.863 5.622 -3.201 1.00 89.31 144 TYR A CA 1
ATOM 1118 C C . TYR A 1 144 ? -13.302 7.097 -3.223 1.00 89.31 144 TYR A C 1
ATOM 1120 O O . TYR A 1 144 ? -13.777 7.613 -4.240 1.00 89.31 144 TYR A O 1
ATOM 1128 N N . THR A 1 145 ? -13.091 7.823 -2.121 1.00 89.25 145 THR A N 1
ATOM 1129 C CA . THR A 1 145 ? -13.518 9.232 -1.977 1.00 89.25 145 THR A CA 1
ATOM 1130 C C . THR A 1 145 ? -12.383 10.250 -2.137 1.00 89.25 145 THR A C 1
ATOM 1132 O O . THR A 1 145 ? -12.636 11.445 -2.327 1.00 89.25 145 THR A O 1
ATOM 1135 N N . PHE A 1 146 ? -11.124 9.801 -2.164 1.00 86.00 146 PHE A N 1
ATOM 1136 C CA . PHE A 1 146 ? -9.949 10.687 -2.230 1.00 86.00 146 PHE A CA 1
ATOM 1137 C C . PHE A 1 146 ? -9.649 11.278 -3.616 1.00 86.00 146 PHE A C 1
ATOM 1139 O O . PHE A 1 146 ? -8.678 12.014 -3.784 1.00 86.00 146 PHE A O 1
ATOM 1146 N N . GLY A 1 147 ? -10.506 11.034 -4.610 1.00 74.12 147 GLY A N 1
ATOM 1147 C CA . GLY A 1 147 ? -10.433 11.710 -5.910 1.00 74.12 147 GLY A CA 1
ATOM 1148 C C . GLY A 1 147 ? -10.801 13.203 -5.870 1.00 74.12 147 GLY A C 1
ATOM 1149 O O . GLY A 1 147 ? -10.622 13.905 -6.866 1.00 74.12 147 GLY A O 1
ATOM 1150 N N . SER A 1 148 ? -11.319 13.701 -4.740 1.00 74.38 148 SER A N 1
ATOM 1151 C CA . SER A 1 148 ? -11.788 15.083 -4.573 1.00 74.38 148 SER A CA 1
ATOM 1152 C C . SER A 1 148 ? -10.761 15.975 -3.867 1.00 74.38 148 SER A C 1
ATOM 1154 O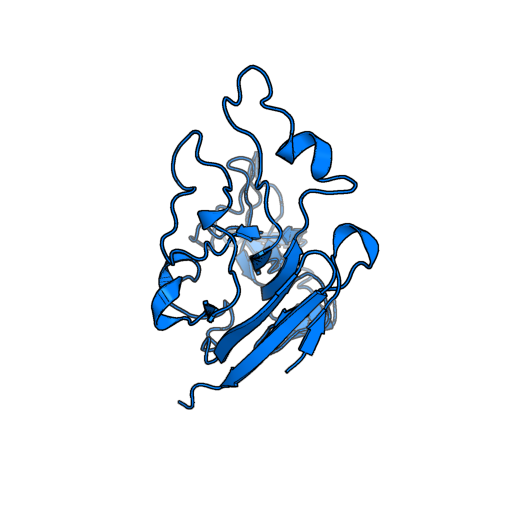 O . SER A 1 148 ? -10.079 15.555 -2.936 1.00 74.38 148 SER A O 1
ATOM 1156 N N . LEU A 1 149 ? -10.683 17.249 -4.267 1.00 72.44 149 LEU A N 1
ATOM 1157 C CA . LEU A 1 149 ? -9.837 18.242 -3.593 1.00 72.44 149 LEU A CA 1
ATOM 1158 C C . LEU A 1 149 ? -10.244 18.399 -2.120 1.00 72.44 149 LEU A C 1
ATOM 1160 O O . LEU A 1 149 ? -11.405 18.679 -1.830 1.00 72.44 149 LEU A O 1
ATOM 1164 N N . GLY A 1 150 ? -9.274 18.276 -1.210 1.00 75.06 150 GLY A N 1
ATOM 1165 C CA . GLY A 1 150 ? -9.480 18.431 0.236 1.00 75.06 150 GLY A CA 1
ATOM 1166 C C . GLY A 1 150 ? -9.953 17.167 0.960 1.00 75.06 150 GLY A C 1
ATOM 1167 O O . GLY A 1 150 ? -10.120 17.201 2.179 1.00 75.06 150 GLY A O 1
ATOM 1168 N N . ALA A 1 151 ? -10.140 16.056 0.241 1.00 84.44 151 ALA A N 1
ATOM 1169 C CA . ALA A 1 151 ? -10.359 14.765 0.872 1.00 84.44 151 ALA A CA 1
ATOM 1170 C C . ALA A 1 151 ? -9.114 14.350 1.672 1.00 84.44 151 ALA A C 1
ATOM 1172 O O . ALA A 1 151 ? -7.978 14.581 1.252 1.00 84.44 151 ALA A O 1
ATOM 1173 N N . HIS A 1 152 ? -9.346 13.778 2.842 1.00 87.00 152 HIS A N 1
ATOM 1174 C CA . HIS A 1 152 ? -8.323 13.365 3.790 1.00 87.00 152 HIS A CA 1
ATOM 1175 C C . HIS A 1 152 ? -8.820 12.129 4.525 1.00 87.00 152 HIS A C 1
ATOM 1177 O O . HIS A 1 152 ? -10.019 11.863 4.562 1.00 87.00 152 HIS A O 1
ATOM 1183 N N . MET A 1 153 ? -7.873 11.400 5.098 1.00 92.12 153 MET A N 1
ATOM 1184 C CA . MET A 1 153 ? -8.164 10.223 5.892 1.00 92.12 153 MET A CA 1
ATOM 1185 C C . MET A 1 153 ? -8.817 10.600 7.221 1.00 92.12 153 MET A C 1
ATOM 1187 O O . MET A 1 153 ? -8.374 11.533 7.891 1.00 92.12 153 MET A O 1
ATOM 1191 N N . THR A 1 154 ? -9.835 9.840 7.593 1.00 93.56 154 THR A N 1
ATOM 1192 C CA . THR A 1 154 ? -10.625 9.956 8.818 1.00 93.56 154 THR A CA 1
ATOM 1193 C C . THR A 1 154 ? -10.710 8.602 9.520 1.00 93.56 154 THR A C 1
ATOM 1195 O O . THR A 1 154 ? -10.271 7.588 8.974 1.00 93.56 154 THR A O 1
ATOM 1198 N N . ASP A 1 155 ? -11.268 8.580 10.731 1.00 95.94 155 ASP A N 1
ATOM 1199 C CA . ASP A 1 155 ? -11.496 7.330 11.464 1.00 95.94 155 ASP A CA 1
ATOM 1200 C C . AS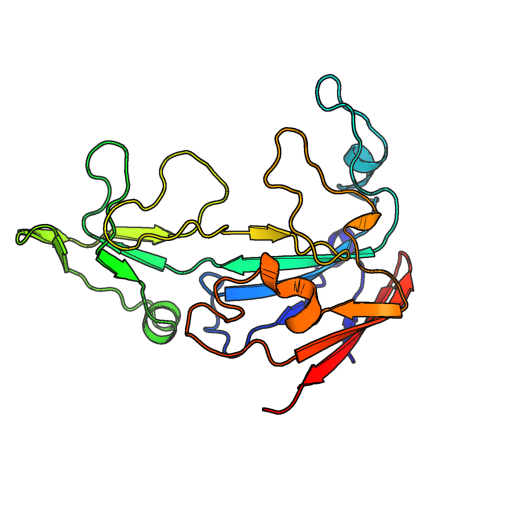P A 1 155 ? -12.381 6.352 10.658 1.00 95.94 155 ASP A C 1
ATOM 1202 O O . ASP A 1 155 ? -12.118 5.155 10.661 1.00 95.94 155 ASP A O 1
ATOM 1206 N N . ASP A 1 156 ? -13.331 6.848 9.851 1.00 95.81 156 ASP A N 1
ATOM 1207 C CA . ASP A 1 156 ? -14.206 6.020 8.997 1.00 95.81 156 ASP A CA 1
ATOM 1208 C C . ASP A 1 156 ? -13.457 5.287 7.861 1.00 95.81 156 ASP A C 1
ATOM 1210 O O . ASP A 1 156 ? -13.997 4.371 7.236 1.00 95.81 156 ASP A O 1
ATOM 1214 N N . ASP A 1 157 ? -12.214 5.679 7.567 1.00 97.00 157 ASP A N 1
ATOM 1215 C CA . ASP A 1 157 ? -11.383 5.016 6.559 1.00 97.00 157 ASP A CA 1
ATOM 1216 C C . ASP A 1 157 ? -10.597 3.825 7.126 1.00 97.00 157 ASP A C 1
ATOM 1218 O O . ASP A 1 157 ? -10.044 3.038 6.353 1.00 97.00 157 ASP A O 1
ATOM 1222 N N . LEU A 1 158 ? -10.531 3.693 8.455 1.00 98.31 158 LEU A N 1
ATOM 1223 C CA . LEU A 1 158 ? -9.875 2.594 9.156 1.00 98.31 158 LEU A CA 1
ATOM 1224 C C . LEU A 1 158 ? -10.843 1.431 9.390 1.00 98.31 158 LEU A C 1
ATOM 1226 O O . LEU A 1 158 ? -12.001 1.627 9.749 1.00 98.31 158 LEU A O 1
ATOM 1230 N N . PHE A 1 159 ? -10.344 0.204 9.247 1.00 98.69 159 PHE A N 1
ATOM 1231 C CA . PHE A 1 159 ? -11.114 -0.994 9.580 1.00 98.69 159 PHE A CA 1
ATOM 1232 C C . PHE A 1 159 ? -11.038 -1.254 11.090 1.00 98.69 159 PHE A C 1
ATOM 1234 O O . PHE A 1 159 ? -9.950 -1.286 11.676 1.00 98.69 159 PHE A O 1
ATOM 1241 N N . HIS A 1 160 ? -12.184 -1.493 11.711 1.00 98.50 160 HIS A N 1
ATOM 1242 C CA . HIS A 1 160 ? -12.341 -1.746 13.138 1.00 98.50 160 HIS A CA 1
ATOM 1243 C C . HIS A 1 160 ? -12.771 -3.189 13.409 1.00 98.50 160 HIS A C 1
ATOM 1245 O O . HIS A 1 160 ? -13.031 -3.972 12.498 1.00 98.50 160 HIS A O 1
ATOM 1251 N N . GLU A 1 161 ? -12.807 -3.567 14.688 1.00 98.50 161 GLU A N 1
ATOM 1252 C CA . GLU A 1 161 ? -13.260 -4.895 15.106 1.00 98.50 161 GLU A CA 1
ATOM 1253 C C . GLU A 1 161 ? -14.639 -5.234 14.517 1.00 98.50 161 GLU A C 1
ATOM 1255 O O . GLU A 1 161 ? -15.609 -4.499 14.698 1.00 98.50 161 GLU A O 1
ATOM 1260 N N . GLY A 1 162 ? -14.718 -6.379 13.835 1.00 98.25 162 GLY A N 1
ATOM 1261 C CA . GLY A 1 162 ? -15.913 -6.847 13.135 1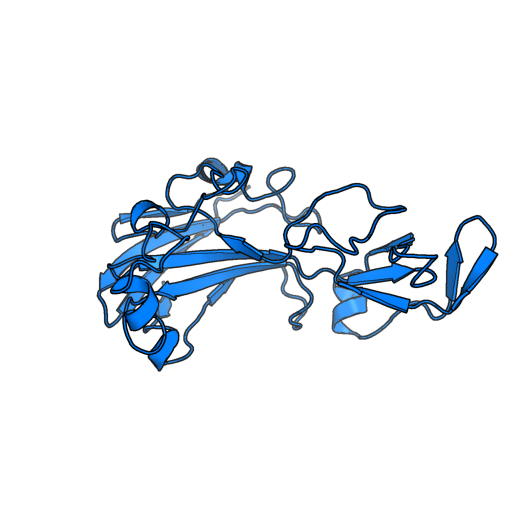.00 98.25 162 GLY A CA 1
ATOM 1262 C C . GLY A 1 162 ? -15.958 -6.518 11.641 1.00 98.25 162 GLY A C 1
ATOM 1263 O O . GLY A 1 162 ? -16.770 -7.124 10.939 1.00 98.25 162 GLY A O 1
ATOM 1264 N N . ASP A 1 163 ? -15.091 -5.636 11.140 1.00 98.50 163 ASP A N 1
ATOM 1265 C CA . ASP A 1 163 ? -15.057 -5.286 9.720 1.00 98.50 163 ASP A CA 1
ATOM 1266 C C . ASP A 1 163 ? -14.393 -6.373 8.863 1.00 98.50 163 ASP A C 1
ATOM 1268 O O . ASP A 1 163 ? -13.519 -7.127 9.312 1.00 98.50 163 ASP A O 1
ATOM 1272 N N . GLU A 1 164 ? -14.795 -6.426 7.589 1.00 97.62 164 GLU A N 1
ATOM 1273 C CA . GLU A 1 164 ? -14.216 -7.318 6.586 1.00 97.62 164 GLU A CA 1
ATOM 1274 C C . GLU A 1 164 ? -13.809 -6.570 5.312 1.00 97.62 164 GLU A C 1
ATOM 1276 O O . GLU A 1 164 ? -14.600 -5.850 4.699 1.00 97.62 164 GLU A O 1
ATOM 1281 N N . PHE A 1 165 ? -12.596 -6.847 4.841 1.00 97.25 165 PHE A N 1
ATOM 1282 C CA . PHE A 1 165 ? -12.180 -6.541 3.478 1.00 97.25 165 PHE A CA 1
ATOM 1283 C C . PHE A 1 165 ? -12.490 -7.718 2.550 1.00 97.25 165 PHE A C 1
ATOM 1285 O O . PHE A 1 165 ? -12.195 -8.876 2.861 1.00 97.25 165 PHE A O 1
ATOM 1292 N N . SER A 1 166 ? -13.008 -7.411 1.361 1.00 95.12 166 SER A N 1
ATOM 1293 C CA . SER A 1 166 ? -13.122 -8.345 0.242 1.00 95.12 166 SER A CA 1
ATOM 1294 C C . SER A 1 166 ? -13.098 -7.586 -1.079 1.00 95.12 166 SER A C 1
ATOM 1296 O O . SER A 1 166 ? -13.560 -6.445 -1.134 1.00 95.12 166 SER A O 1
ATOM 1298 N N . ILE A 1 167 ? -12.664 -8.233 -2.165 1.00 91.56 167 ILE A N 1
ATOM 1299 C CA . ILE A 1 167 ? -12.706 -7.599 -3.490 1.00 91.56 167 ILE A CA 1
ATOM 1300 C C . ILE A 1 167 ? -14.132 -7.220 -3.916 1.00 91.56 167 ILE A C 1
ATOM 1302 O O . ILE A 1 167 ? -14.332 -6.185 -4.538 1.00 91.56 167 ILE A O 1
ATOM 1306 N N . GLY A 1 168 ? -15.138 -8.005 -3.511 1.00 90.94 168 GLY A N 1
ATOM 1307 C CA . GLY A 1 168 ? -16.541 -7.738 -3.838 1.00 90.94 168 GLY A CA 1
ATOM 1308 C C . GLY A 1 168 ? -17.120 -6.492 -3.162 1.00 90.94 168 GLY A C 1
ATOM 1309 O O . GLY A 1 168 ? -18.146 -5.993 -3.610 1.00 90.94 168 GLY A O 1
ATOM 1310 N N . THR A 1 169 ? -16.485 -5.998 -2.095 1.00 93.75 169 THR A N 1
ATOM 1311 C CA . THR A 1 169 ? -16.890 -4.778 -1.376 1.00 93.75 169 THR A CA 1
ATOM 1312 C C . THR A 1 169 ? -15.927 -3.608 -1.574 1.00 93.75 169 THR A C 1
ATOM 1314 O O . THR A 1 169 ? -16.272 -2.495 -1.208 1.00 93.75 169 THR A O 1
ATOM 1317 N N . HIS A 1 170 ? -14.742 -3.843 -2.145 1.00 95.06 170 HIS A N 1
ATOM 1318 C CA . HIS A 1 170 ? -13.658 -2.860 -2.261 1.00 95.06 170 HIS A CA 1
ATOM 1319 C C . HIS A 1 170 ? -13.057 -2.841 -3.679 1.00 95.06 170 HIS A C 1
ATOM 1321 O O . HIS A 1 170 ? -11.856 -2.639 -3.861 1.00 95.06 170 HIS A O 1
ATOM 1327 N N . SER A 1 171 ? -13.874 -3.088 -4.705 1.00 91.25 171 SER A N 1
ATOM 1328 C CA . SER A 1 171 ? -13.432 -3.153 -6.105 1.00 91.25 171 SER A CA 1
ATOM 1329 C C . SER A 1 171 ? -12.856 -1.833 -6.622 1.00 91.25 171 SER A C 1
ATOM 1331 O O . SER A 1 171 ? -11.973 -1.851 -7.475 1.00 91.25 171 SER A O 1
ATOM 1333 N N . ASP A 1 172 ? -13.304 -0.694 -6.088 1.00 89.06 172 ASP A N 1
ATOM 1334 C CA . ASP A 1 172 ? -12.902 0.651 -6.528 1.00 89.06 172 ASP A CA 1
ATOM 1335 C C . ASP A 1 172 ? -11.403 0.934 -6.359 1.00 89.06 172 ASP A C 1
ATOM 1337 O O . ASP A 1 172 ? -10.842 1.809 -7.025 1.00 89.06 172 ASP A O 1
ATOM 1341 N N . PHE A 1 173 ? -10.736 0.172 -5.493 1.00 91.00 173 PHE A N 1
ATOM 1342 C CA . PHE A 1 173 ? -9.307 0.299 -5.227 1.00 91.00 173 PHE A CA 1
ATOM 1343 C C . PHE A 1 173 ? -8.445 -0.562 -6.156 1.00 91.00 173 PHE A C 1
ATOM 1345 O O . PHE A 1 173 ? -7.231 -0.404 -6.160 1.00 91.00 173 PHE A O 1
ATOM 1352 N N . PHE A 1 174 ? -9.044 -1.439 -6.971 1.00 88.31 174 PHE A N 1
ATOM 1353 C CA . PHE A 1 174 ? -8.315 -2.378 -7.822 1.00 88.31 174 PHE A CA 1
ATOM 1354 C C . PHE A 1 174 ? -8.789 -2.300 -9.264 1.00 88.31 174 PHE A C 1
ATOM 1356 O O . PHE A 1 174 ? -9.953 -2.536 -9.598 1.00 88.31 174 PHE A O 1
ATOM 1363 N N . LYS A 1 175 ? -7.855 -2.041 -10.179 1.00 81.81 175 LYS A N 1
ATOM 1364 C CA . LYS A 1 175 ? -8.204 -2.005 -11.593 1.00 81.81 175 LYS A CA 1
ATOM 1365 C C . LYS A 1 175 ? -8.659 -3.393 -12.062 1.00 81.81 175 LYS A C 1
ATOM 1367 O O . LYS A 1 175 ? -7.909 -4.359 -11.984 1.00 81.81 175 LYS A O 1
ATOM 1372 N N . ASN A 1 176 ? -9.850 -3.459 -12.661 1.00 84.62 176 ASN A N 1
ATOM 1373 C CA . ASN A 1 176 ? -10.459 -4.704 -13.146 1.00 84.62 176 ASN A CA 1
ATOM 1374 C C . ASN A 1 176 ? -10.598 -5.784 -12.056 1.00 84.62 176 ASN A C 1
ATOM 1376 O O . ASN A 1 176 ? -10.613 -6.965 -12.404 1.00 84.62 176 ASN A O 1
ATOM 1380 N N . GLU A 1 177 ? -10.661 -5.394 -10.776 1.00 89.19 177 GLU A N 1
ATOM 1381 C CA . GLU A 1 177 ? -10.841 -6.314 -9.640 1.00 89.19 177 GLU A CA 1
ATOM 1382 C C . GLU A 1 177 ? -9.734 -7.384 -9.528 1.00 89.19 177 GLU A C 1
ATOM 1384 O O . GLU A 1 177 ? -9.957 -8.500 -9.056 1.00 89.19 177 GLU A O 1
ATOM 1389 N N . LYS A 1 178 ? -8.531 -7.062 -10.012 1.00 89.00 178 LYS A N 1
ATOM 1390 C CA . LYS A 1 178 ? -7.403 -7.989 -10.125 1.00 89.00 178 LYS A CA 1
ATOM 1391 C C . LYS A 1 178 ? -6.097 -7.318 -9.744 1.00 89.00 178 LYS A C 1
ATOM 1393 O O . LYS A 1 178 ? -5.967 -6.100 -9.851 1.00 89.00 178 LYS A O 1
ATOM 1398 N N . PHE A 1 179 ? -5.121 -8.150 -9.404 1.00 89.00 179 PHE A N 1
ATOM 1399 C CA . PHE A 1 179 ? -3.724 -7.748 -9.436 1.00 89.00 179 PHE A CA 1
ATOM 1400 C C . PHE A 1 179 ? -3.272 -7.473 -10.883 1.00 89.00 179 PHE A C 1
ATOM 1402 O O . PHE A 1 179 ? -3.890 -7.874 -11.877 1.00 89.00 179 PHE A O 1
ATOM 1409 N N . ASN A 1 180 ? -2.158 -6.777 -11.004 1.00 84.81 180 ASN A N 1
ATOM 1410 C CA . ASN A 1 180 ? -1.512 -6.264 -12.187 1.00 84.81 180 ASN A CA 1
ATOM 1411 C C . ASN A 1 180 ? -1.023 -7.368 -13.122 1.00 84.81 180 ASN A C 1
ATOM 1413 O O . ASN A 1 180 ? -1.079 -7.200 -14.342 1.00 84.81 180 ASN A O 1
ATOM 1417 N N . ASN A 1 181 ? -0.631 -8.504 -12.554 1.00 84.50 181 ASN A N 1
ATOM 1418 C CA . ASN A 1 181 ? -0.290 -9.741 -13.241 1.00 84.50 181 ASN A CA 1
ATOM 1419 C C . ASN A 1 181 ? -1.542 -10.525 -13.693 1.00 84.50 181 ASN A C 1
ATOM 1421 O O . ASN A 1 181 ? -1.436 -11.572 -14.331 1.00 84.50 181 ASN A O 1
ATOM 1425 N N . GLY A 1 182 ? -2.742 -10.006 -13.411 1.00 86.69 182 GLY A N 1
ATOM 1426 C CA . GLY A 1 182 ? -4.030 -10.575 -13.798 1.00 86.69 182 GLY A CA 1
ATOM 1427 C C . GLY A 1 182 ? -4.581 -11.624 -12.831 1.00 86.69 182 GLY A C 1
ATOM 1428 O O . GLY A 1 182 ? -5.671 -12.157 -13.103 1.00 86.69 182 GLY A O 1
ATOM 1429 N N . ALA A 1 183 ? -3.866 -11.910 -11.737 1.00 88.06 183 ALA A N 1
ATOM 1430 C CA . ALA A 1 183 ? -4.326 -12.787 -10.671 1.00 88.06 183 ALA A CA 1
ATOM 1431 C C . ALA A 1 183 ? -5.562 -12.208 -9.970 1.00 88.06 183 ALA A C 1
ATOM 1433 O O . ALA A 1 183 ? -5.732 -10.992 -9.845 1.00 88.06 183 ALA A O 1
ATOM 1434 N N . SER A 1 184 ? -6.448 -13.100 -9.537 1.00 88.94 184 SER A N 1
ATOM 1435 C CA . SER A 1 184 ? -7.653 -12.727 -8.804 1.00 88.94 184 SER A CA 1
ATOM 1436 C C . SER A 1 184 ? -7.331 -12.397 -7.345 1.00 88.94 184 SER A C 1
ATOM 1438 O O . SER A 1 184 ? -6.419 -12.970 -6.746 1.00 88.94 184 SER A O 1
ATOM 1440 N N . ILE A 1 185 ? -8.118 -11.501 -6.754 1.00 89.31 185 ILE A N 1
ATOM 1441 C CA . ILE A 1 185 ? -8.007 -11.119 -5.342 1.00 89.31 185 ILE A CA 1
ATOM 1442 C C . ILE A 1 185 ? -8.996 -11.973 -4.539 1.00 89.31 185 ILE A C 1
ATOM 1444 O O . ILE A 1 185 ? -10.072 -11.535 -4.136 1.00 89.31 185 ILE A O 1
ATOM 1448 N N . ASP A 1 186 ? -8.626 -13.236 -4.333 1.00 89.50 186 ASP A N 1
ATOM 1449 C CA . ASP A 1 186 ? -9.525 -14.281 -3.820 1.00 89.50 186 ASP A CA 1
ATOM 1450 C C . ASP A 1 186 ? -9.382 -14.493 -2.309 1.00 89.50 186 ASP A C 1
ATOM 1452 O O . ASP A 1 186 ? -9.296 -15.623 -1.815 1.00 89.50 186 ASP A O 1
ATOM 1456 N N . PHE A 1 187 ? -9.327 -13.410 -1.540 1.00 91.12 187 PHE A N 1
ATOM 1457 C CA . PHE A 1 187 ? -9.229 -13.479 -0.086 1.00 91.12 187 PHE A CA 1
ATOM 1458 C C . PHE A 1 187 ? -10.166 -12.500 0.612 1.00 91.12 187 PHE A C 1
ATOM 1460 O O . PHE A 1 187 ? -10.560 -11.469 0.074 1.00 91.12 187 PHE A O 1
ATOM 1467 N N . VAL A 1 188 ? -10.514 -12.859 1.842 1.00 95.81 188 VAL A N 1
ATOM 1468 C CA . VAL A 1 188 ? -11.214 -12.005 2.795 1.00 95.81 188 VAL A CA 1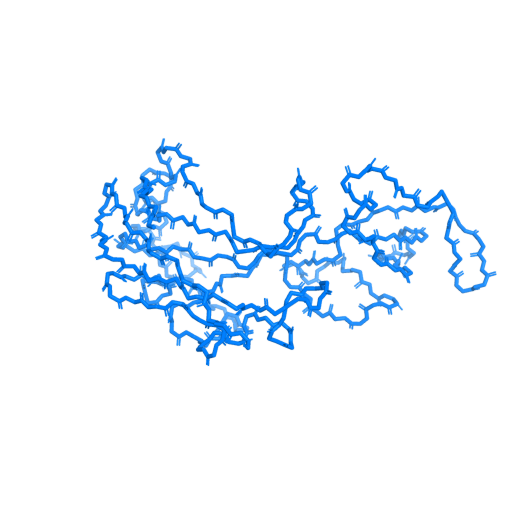
ATOM 1469 C C . VAL A 1 188 ? -10.342 -11.858 4.027 1.00 95.81 188 VAL A C 1
ATOM 1471 O O . VAL A 1 188 ? -9.762 -12.846 4.499 1.00 95.81 188 VAL A O 1
ATOM 1474 N N . ILE A 1 189 ? -10.261 -10.625 4.513 1.00 97.69 189 ILE A N 1
ATOM 1475 C CA . ILE A 1 189 ? -9.548 -10.253 5.730 1.00 97.69 189 ILE A CA 1
ATOM 1476 C C . ILE A 1 189 ? -10.601 -9.790 6.726 1.00 97.69 189 ILE A C 1
ATOM 1478 O O . ILE A 1 189 ? -11.354 -8.874 6.411 1.00 97.69 189 ILE A O 1
ATOM 1482 N N . SER A 1 190 ? -10.645 -10.403 7.901 1.00 98.44 190 SER A N 1
ATOM 1483 C CA . SER A 1 190 ? -11.560 -10.024 8.981 1.00 98.44 190 SER A CA 1
ATOM 1484 C C . SER A 1 190 ? -10.753 -9.462 10.150 1.00 98.44 190 SER A C 1
ATOM 1486 O O . SER A 1 190 ? -9.721 -10.040 10.516 1.00 98.44 190 SER A O 1
ATOM 1488 N N . VAL A 1 191 ? -11.209 -8.353 10.734 1.00 98.75 191 VAL A N 1
ATOM 1489 C CA . VAL A 1 191 ? -10.633 -7.793 11.964 1.00 98.75 191 VAL A CA 1
ATOM 1490 C C . VAL A 1 191 ? -11.304 -8.460 13.163 1.00 98.75 191 VAL A C 1
ATOM 1492 O O . VAL A 1 191 ? -12.402 -8.086 13.567 1.00 98.75 191 VAL A O 1
ATOM 1495 N N . ASP A 1 192 ? -10.654 -9.481 13.721 1.00 98.69 192 ASP A N 1
ATOM 1496 C CA . ASP A 1 192 ? -11.234 -10.313 14.783 1.00 98.69 192 ASP A CA 1
ATOM 1497 C C . ASP A 1 192 ? -11.261 -9.599 16.142 1.00 98.69 192 ASP A C 1
ATOM 1499 O O . ASP A 1 192 ? -12.157 -9.832 16.949 1.00 98.69 192 ASP A O 1
ATOM 1503 N N . SER A 1 193 ? -10.246 -8.777 16.421 1.00 98.56 193 SER A N 1
ATOM 1504 C CA . SER A 1 193 ? -10.145 -7.969 17.641 1.00 98.56 193 SER A CA 1
ATOM 1505 C C . SER A 1 193 ? -9.221 -6.783 17.408 1.00 98.56 193 SER A C 1
ATOM 1507 O O . SER A 1 193 ? -8.181 -6.961 16.760 1.00 98.56 193 SER A O 1
ATOM 1509 N N . LEU A 1 194 ? -9.521 -5.631 18.005 1.00 98.50 194 LEU A N 1
ATOM 1510 C CA . LEU A 1 194 ? -8.694 -4.434 17.864 1.00 98.50 194 LEU A CA 1
ATOM 1511 C C . LEU A 1 194 ? -8.574 -3.647 19.176 1.00 98.50 194 LEU A C 1
ATOM 1513 O O . LEU A 1 194 ? -9.560 -3.359 19.849 1.00 98.50 194 LEU A O 1
ATOM 1517 N N . SER A 1 195 ? -7.349 -3.265 19.525 1.00 98.00 195 SER A N 1
ATOM 1518 C CA . SER A 1 195 ? -7.044 -2.287 20.567 1.00 98.00 195 SER A CA 1
ATOM 1519 C C . SER A 1 195 ? -5.878 -1.395 20.134 1.00 98.00 195 SER A C 1
ATOM 1521 O O . SER A 1 195 ? -5.262 -1.618 19.094 1.00 98.00 195 SER A O 1
ATOM 1523 N N . ALA A 1 196 ? -5.544 -0.399 20.960 1.00 96.94 196 ALA A N 1
ATOM 1524 C CA . ALA A 1 196 ? -4.366 0.440 20.744 1.00 96.94 196 ALA A CA 1
ATOM 1525 C C . ALA A 1 196 ? -3.039 -0.336 20.821 1.00 96.94 196 ALA A C 1
ATOM 1527 O O . ALA A 1 196 ? -2.052 0.124 20.269 1.00 96.94 196 ALA A O 1
ATOM 1528 N N . ASP A 1 197 ? -3.005 -1.497 21.482 1.00 97.69 197 ASP A N 1
ATOM 1529 C CA . ASP A 1 197 ? -1.767 -2.257 21.703 1.00 97.69 197 ASP A CA 1
ATOM 1530 C C . ASP A 1 197 ? -1.615 -3.435 20.735 1.00 97.69 197 ASP A C 1
ATOM 1532 O O . ASP A 1 197 ? -0.520 -3.978 20.577 1.00 97.69 197 ASP A O 1
ATOM 1536 N N . GLN A 1 198 ? -2.717 -3.901 20.141 1.00 98.25 198 GLN A N 1
ATOM 1537 C CA . GLN A 1 198 ? -2.722 -5.123 19.351 1.00 98.25 198 GLN A CA 1
ATOM 1538 C C . GLN A 1 198 ? -3.983 -5.264 18.498 1.00 98.25 198 GLN A C 1
ATOM 1540 O O . GLN A 1 198 ? -5.088 -4.938 18.930 1.00 98.25 198 GLN A O 1
ATOM 1545 N N . ALA A 1 199 ? -3.829 -5.873 17.326 1.00 98.62 199 ALA A N 1
ATOM 1546 C CA . ALA A 1 199 ? -4.940 -6.345 16.517 1.00 98.62 199 ALA A CA 1
ATOM 1547 C C . ALA A 1 199 ? -4.744 -7.802 16.092 1.00 98.62 199 ALA A C 1
ATOM 1549 O O . ALA A 1 199 ? -3.621 -8.267 15.880 1.00 98.62 199 ALA A O 1
ATOM 1550 N N . THR A 1 200 ? -5.856 -8.519 15.949 1.00 98.75 200 THR A N 1
ATOM 1551 C CA . THR A 1 200 ? -5.889 -9.901 15.466 1.00 98.75 200 THR A CA 1
ATOM 1552 C C . THR A 1 200 ? -6.700 -9.955 14.183 1.00 98.75 200 THR A C 1
ATOM 1554 O O . THR A 1 200 ? -7.835 -9.488 14.142 1.00 98.75 200 THR A O 1
ATOM 1557 N N . LEU A 1 201 ? -6.103 -10.518 13.136 1.00 98.75 201 LEU A N 1
ATOM 1558 C CA . LEU A 1 201 ? -6.663 -10.581 11.792 1.00 98.75 201 LEU A CA 1
ATOM 1559 C C . LEU A 1 201 ? -6.790 -12.027 11.328 1.00 98.75 201 LEU A C 1
ATOM 1561 O O . LEU A 1 201 ? -5.833 -12.808 11.420 1.00 98.75 201 LEU A O 1
ATOM 1565 N N . SER A 1 202 ? -7.926 -12.377 10.739 1.00 98.19 202 SER A N 1
ATOM 1566 C CA . SER A 1 202 ? -8.123 -13.661 10.073 1.00 98.19 202 SER A CA 1
ATOM 1567 C C . SER A 1 202 ? -8.159 -13.503 8.563 1.00 98.19 202 SER A C 1
ATOM 1569 O O . SER A 1 202 ? -8.696 -12.546 8.026 1.00 98.19 202 SER A O 1
ATOM 1571 N N . PHE A 1 203 ? -7.568 -14.479 7.876 1.00 96.38 203 PHE A N 1
ATOM 1572 C CA . PHE A 1 203 ? -7.439 -14.506 6.425 1.00 96.38 203 PHE A CA 1
ATOM 1573 C C . PHE A 1 203 ? -8.066 -15.798 5.924 1.00 96.38 203 PHE A C 1
ATOM 1575 O O . PHE A 1 203 ? -7.706 -16.886 6.390 1.00 96.38 203 PHE A O 1
ATOM 1582 N N . ARG A 1 204 ? -8.986 -15.694 4.969 1.00 94.62 204 ARG A N 1
ATOM 1583 C CA . ARG A 1 204 ? -9.592 -16.850 4.299 1.00 94.62 204 ARG A CA 1
ATOM 1584 C C . ARG A 1 204 ? -9.542 -16.659 2.795 1.00 94.62 204 ARG A C 1
ATOM 1586 O O . ARG A 1 204 ? -9.801 -15.562 2.315 1.00 94.62 204 ARG A O 1
ATOM 1593 N N . ARG A 1 205 ? -9.268 -17.729 2.049 1.00 89.25 205 ARG A N 1
ATOM 1594 C CA . ARG A 1 205 ? -9.477 -17.713 0.599 1.00 89.25 205 ARG A CA 1
ATOM 1595 C C . ARG A 1 205 ? -10.957 -17.886 0.279 1.00 89.25 205 ARG A C 1
ATOM 1597 O O . ARG A 1 205 ? -11.645 -18.689 0.914 1.00 89.25 205 ARG A O 1
ATOM 1604 N N . VAL A 1 206 ? -11.436 -17.136 -0.701 1.00 83.81 206 VAL A N 1
ATOM 1605 C CA . VAL A 1 206 ? -12.751 -17.328 -1.309 1.00 83.81 206 VAL A CA 1
ATOM 1606 C C . VAL A 1 206 ? -12.490 -18.185 -2.540 1.00 83.81 206 VAL A C 1
ATOM 1608 O O . VAL A 1 206 ? -11.908 -17.710 -3.500 1.00 83.81 206 VAL A O 1
ATOM 1611 N N . ASN A 1 207 ? -12.772 -19.486 -2.465 1.00 67.19 207 ASN A N 1
ATOM 1612 C CA . ASN A 1 207 ? -12.452 -20.403 -3.564 1.00 67.19 207 ASN A CA 1
ATOM 1613 C C . ASN A 1 207 ? -13.082 -19.923 -4.887 1.00 67.19 207 ASN A C 1
ATOM 1615 O O . ASN A 1 207 ? -14.267 -19.581 -4.894 1.00 67.19 207 ASN A O 1
ATOM 1619 N N . GLY A 1 208 ? -12.293 -19.960 -5.968 1.00 51.03 208 GLY A N 1
ATOM 1620 C CA . GLY A 1 208 ? -12.785 -19.921 -7.349 1.00 51.03 208 GLY A CA 1
ATOM 1621 C C . GLY A 1 208 ? -13.614 -21.142 -7.737 1.00 51.03 208 GLY A C 1
ATOM 1622 O O . GLY A 1 208 ? -13.532 -22.182 -7.037 1.00 51.03 208 GLY A O 1
#

pLDDT: mean 89.3, std 10.43, range [49.0, 98.75]

Organism: NCBI:txid2840785